Protein AF-0000000068763189 (afdb_homodimer)

pLDDT: mean 74.68, std 26.1, range [20.42, 98.31]

Structure (mmCIF, N/CA/C/O backbone):
data_AF-0000000068763189-model_v1
#
loop_
_entity.id
_entity.type
_entity.pdbx_description
1 polymer 'N-acetyltransferase domain-containing protein'
#
loop_
_atom_site.group_PDB
_atom_site.id
_atom_site.type_symbol
_atom_site.label_atom_id
_atom_site.label_alt_id
_atom_site.label_comp_id
_atom_site.label_asym_id
_atom_site.label_entity_id
_atom_site.label_seq_id
_atom_site.pdbx_PDB_ins_code
_atom_site.Cartn_x
_atom_site.Cartn_y
_atom_site.Cartn_z
_atom_site.occupancy
_atom_site.B_iso_or_equiv
_atom_site.auth_seq_id
_atom_site.auth_comp_id
_atom_site.auth_asym_id
_atom_site.auth_atom_id
_atom_site.pdbx_PDB_model_num
ATOM 1 N N . MET A 1 1 ? 9.453 24.594 16.656 1 85.31 1 MET A N 1
ATOM 2 C CA . MET A 1 1 ? 10 23.297 16.266 1 85.31 1 MET A CA 1
ATOM 3 C C . MET A 1 1 ? 8.938 22.203 16.359 1 85.31 1 MET A C 1
ATOM 5 O O . MET A 1 1 ? 8.094 22.234 17.25 1 85.31 1 MET A O 1
ATOM 9 N N . MET A 1 2 ? 8.828 21.406 15.414 1 93.5 2 MET A N 1
ATOM 10 C CA . MET A 1 2 ? 7.809 20.359 15.406 1 93.5 2 MET A CA 1
ATOM 11 C C . MET A 1 2 ? 8.367 19.047 15.961 1 93.5 2 MET A C 1
ATOM 13 O O . MET A 1 2 ? 9.484 18.656 15.625 1 93.5 2 MET A O 1
ATOM 17 N N . VAL A 1 3 ? 7.695 18.438 16.969 1 96.75 3 VAL A N 1
ATOM 18 C CA . VAL A 1 3 ? 8.023 17.109 17.453 1 96.75 3 VAL A CA 1
ATOM 19 C C . VAL A 1 3 ? 7.18 16.062 16.719 1 96.75 3 VAL A C 1
ATOM 21 O O . VAL A 1 3 ? 5.949 16.156 16.703 1 96.75 3 VAL A O 1
ATOM 24 N N . ILE A 1 4 ? 7.848 15.078 16.188 1 97.88 4 ILE A N 1
ATOM 25 C CA . ILE A 1 4 ? 7.133 14.062 15.43 1 97.88 4 ILE A CA 1
ATOM 26 C C . ILE A 1 4 ? 7.043 12.773 16.234 1 97.88 4 ILE A C 1
ATOM 28 O O . ILE A 1 4 ? 8.062 12.234 16.672 1 97.88 4 ILE A O 1
ATOM 32 N N . GLU A 1 5 ? 5.832 12.312 16.469 1 98 5 GLU A N 1
ATOM 33 C CA . GLU A 1 5 ? 5.582 11.039 17.141 1 98 5 GLU A CA 1
ATOM 34 C C . GLU A 1 5 ? 5.098 9.984 16.156 1 98 5 GLU A C 1
ATOM 36 O O . GLU A 1 5 ? 4.395 10.297 15.188 1 98 5 GLU A O 1
ATOM 41 N N . GLY A 1 6 ? 5.402 8.742 16.438 1 97.38 6 GLY A N 1
ATOM 42 C CA . GLY A 1 6 ? 5.051 7.656 15.539 1 97.38 6 GLY A CA 1
ATOM 43 C C . GLY A 1 6 ? 3.76 6.957 15.922 1 97.38 6 GLY A C 1
ATOM 44 O O . GLY A 1 6 ? 2.883 7.562 16.547 1 97.38 6 GLY A O 1
ATOM 45 N N . LYS A 1 7 ? 3.66 5.762 15.43 1 95.69 7 LYS A N 1
ATOM 46 C CA . LYS A 1 7 ? 2.443 4.969 15.578 1 95.69 7 LYS A CA 1
ATOM 47 C C . LYS A 1 7 ? 2.104 4.75 17.047 1 95.69 7 LYS A C 1
ATOM 49 O O . LYS A 1 7 ? 0.933 4.594 17.406 1 95.69 7 LYS A O 1
ATOM 54 N N . GLU A 1 8 ? 3.02 4.781 17.938 1 95.12 8 GLU A N 1
ATOM 55 C CA . GLU A 1 8 ? 2.785 4.602 19.359 1 95.12 8 GLU A CA 1
ATOM 56 C C . GLU A 1 8 ? 1.84 5.668 19.906 1 95.12 8 GLU A C 1
ATOM 58 O O . GLU A 1 8 ? 1.19 5.461 20.938 1 95.12 8 GLU A O 1
ATOM 63 N N . ALA A 1 9 ? 1.745 6.754 19.266 1 95.5 9 ALA A N 1
ATOM 64 C CA . ALA A 1 9 ? 0.919 7.867 19.734 1 95.5 9 ALA A CA 1
ATOM 65 C C . ALA A 1 9 ? -0.551 7.637 19.406 1 95.5 9 ALA A C 1
ATOM 67 O O . ALA A 1 9 ? -1.423 8.375 19.859 1 95.5 9 ALA A O 1
ATOM 68 N N . ILE A 1 10 ? -0.882 6.555 18.688 1 95.75 10 ILE A N 1
ATOM 69 C CA . ILE A 1 10 ? -2.201 6.328 18.109 1 95.75 10 ILE A CA 1
ATOM 70 C C . ILE A 1 10 ? -3.242 6.215 19.219 1 95.75 10 ILE A C 1
ATOM 72 O O . ILE A 1 10 ? -4.41 6.562 19.016 1 95.75 10 ILE A O 1
ATOM 76 N N . VAL A 1 11 ? -2.893 5.906 20.391 1 93.94 11 VAL A N 1
ATOM 77 C CA . VAL A 1 11 ? -3.82 5.676 21.5 1 93.94 11 VAL A CA 1
ATOM 78 C C . VAL A 1 11 ? -4.258 7.016 22.094 1 93.94 11 VAL A C 1
ATOM 80 O O . VAL A 1 11 ? -5.297 7.098 22.75 1 93.94 11 VAL A O 1
ATOM 83 N N . ARG A 1 12 ? -3.561 8.055 21.828 1 94.75 12 ARG A N 1
ATOM 84 C CA . ARG A 1 12 ? -3.873 9.32 22.484 1 94.75 12 ARG A CA 1
ATOM 85 C C . ARG A 1 12 ? -4.234 10.391 21.453 1 94.75 12 ARG A C 1
ATOM 87 O O . ARG A 1 12 ? -4.496 11.539 21.812 1 94.75 12 ARG A O 1
ATOM 94 N N . VAL A 1 13 ? -4.238 10.133 20.297 1 96.88 13 VAL A N 1
ATOM 95 C CA . VAL A 1 13 ? -4.469 11.086 19.219 1 96.88 13 VAL A CA 1
ATOM 96 C C . VAL A 1 13 ? -5.926 11.547 19.234 1 96.88 13 VAL A C 1
ATOM 98 O O . VAL A 1 13 ? -6.832 10.742 19.469 1 96.88 13 VAL A O 1
ATOM 101 N N . ASP A 1 14 ? -6.105 12.836 19.062 1 97.19 14 ASP A N 1
ATOM 102 C CA . ASP A 1 14 ? -7.438 13.383 18.828 1 97.19 14 ASP A CA 1
ATOM 103 C C . ASP A 1 14 ? -7.852 13.234 17.375 1 97.19 14 ASP A C 1
ATOM 105 O O . ASP A 1 14 ? -7.457 14.039 16.516 1 97.19 14 ASP A O 1
ATOM 109 N N . TRP A 1 15 ? -8.789 12.359 17.141 1 97.69 15 TRP A N 1
ATOM 110 C CA . TRP A 1 15 ? -9.117 12 15.766 1 97.69 15 TRP A CA 1
ATOM 111 C C . TRP A 1 15 ? -9.961 13.094 15.109 1 97.69 15 TRP A C 1
ATOM 113 O O . TRP A 1 15 ? -9.938 13.25 13.883 1 97.69 15 TRP A O 1
ATOM 123 N N . GLN A 1 16 ? -10.711 13.781 15.867 1 97.5 16 GLN A N 1
ATOM 124 C CA . GLN A 1 16 ? -11.422 14.93 15.297 1 97.5 16 GLN A CA 1
ATOM 125 C C . GLN A 1 16 ? -10.438 15.984 14.789 1 97.5 16 GLN A C 1
ATOM 127 O O . GLN A 1 16 ? -10.672 16.609 13.75 1 97.5 16 GLN A O 1
ATOM 132 N N . ARG A 1 17 ? -9.414 16.156 15.547 1 97.38 17 ARG A N 1
ATOM 133 C CA . ARG A 1 17 ? -8.383 17.094 15.125 1 97.38 17 ARG A CA 1
ATOM 134 C C . ARG A 1 17 ? -7.688 16.594 13.859 1 97.38 17 ARG A C 1
ATOM 136 O O . ARG A 1 17 ? -7.41 17.391 12.953 1 97.38 17 ARG A O 1
ATOM 143 N N . VAL A 1 18 ? -7.398 15.336 13.805 1 97.81 18 VAL A N 1
ATOM 144 C CA . VAL A 1 18 ? -6.793 14.75 12.617 1 97.81 18 VAL A CA 1
ATOM 145 C C . VAL A 1 18 ? -7.684 15.008 11.398 1 97.81 18 VAL A C 1
ATOM 147 O O . VAL A 1 18 ? -7.207 15.453 10.352 1 97.81 18 VAL A O 1
ATOM 150 N N . ARG A 1 19 ? -8.906 14.773 11.586 1 97 19 ARG A N 1
ATOM 151 C CA . ARG A 1 19 ? -9.875 14.992 10.508 1 97 19 ARG A CA 1
ATOM 152 C C . ARG A 1 19 ? -9.844 16.438 10.039 1 97 19 ARG A C 1
ATOM 154 O O . ARG A 1 19 ? -9.852 16.703 8.836 1 97 19 ARG A O 1
ATOM 161 N N . THR A 1 20 ? -9.836 17.312 10.922 1 96.25 20 THR A N 1
ATOM 162 C CA . THR A 1 20 ? -9.828 18.75 10.617 1 96.25 20 THR A CA 1
ATOM 163 C C . THR A 1 20 ? -8.57 19.125 9.852 1 96.25 20 THR A C 1
ATOM 165 O O . THR A 1 20 ? -8.633 19.875 8.867 1 96.25 20 THR A O 1
ATOM 168 N N . ILE A 1 21 ? -7.453 18.641 10.281 1 95.81 21 ILE A N 1
ATOM 169 C CA . ILE A 1 21 ? -6.184 18.938 9.633 1 95.81 21 ILE A CA 1
ATOM 170 C C . ILE A 1 21 ? -6.223 18.469 8.18 1 95.81 21 ILE A C 1
ATOM 172 O O . ILE A 1 21 ? -5.844 19.203 7.27 1 95.81 21 ILE A O 1
ATOM 176 N N . ILE A 1 22 ? -6.688 17.25 7.984 1 92.5 22 ILE A N 1
ATOM 177 C CA . ILE A 1 22 ? -6.738 16.641 6.66 1 92.5 22 ILE A CA 1
ATOM 178 C C . ILE A 1 22 ? -7.688 17.438 5.766 1 92.5 22 ILE A C 1
ATOM 180 O O . ILE A 1 22 ? -7.355 17.75 4.625 1 92.5 22 ILE A O 1
ATOM 184 N N . ALA A 1 23 ? -8.766 17.812 6.309 1 90.5 23 ALA A N 1
ATOM 185 C CA . ALA A 1 23 ? -9.742 18.594 5.555 1 90.5 23 ALA A CA 1
ATOM 186 C C . ALA A 1 23 ? -9.188 19.969 5.199 1 90.5 23 ALA A C 1
ATOM 188 O O . ALA A 1 23 ? -9.297 20.406 4.055 1 90.5 23 ALA A O 1
ATOM 189 N N . GLU A 1 24 ? -8.602 20.594 6.109 1 90.81 24 GLU A N 1
ATOM 190 C CA . GLU A 1 24 ? -8.078 21.938 5.91 1 90.81 24 GLU A CA 1
ATOM 191 C C . GLU A 1 24 ? -6.91 21.938 4.922 1 90.81 24 GLU A C 1
ATOM 193 O O . GLU A 1 24 ? -6.672 22.922 4.23 1 90.81 24 GLU A O 1
ATOM 198 N N . ALA A 1 25 ? -6.203 20.844 4.902 1 86 25 ALA A N 1
ATOM 199 C CA . ALA A 1 25 ? -5.055 20.734 4.004 1 86 25 ALA A CA 1
ATOM 200 C C . ALA A 1 25 ? -5.504 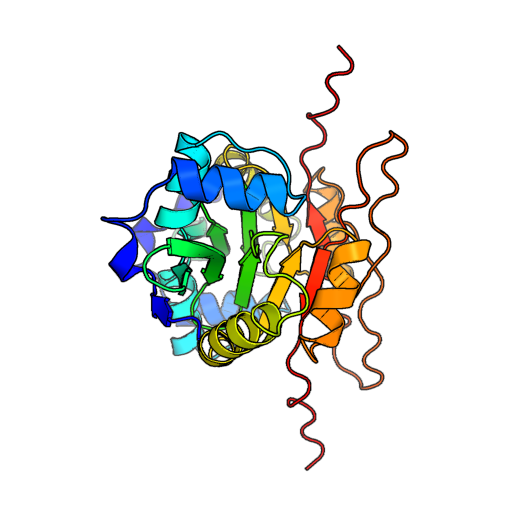20.531 2.561 1 86 25 ALA A C 1
ATOM 202 O O . ALA A 1 25 ? -4.68 20.531 1.642 1 86 25 ALA A O 1
ATOM 203 N N . GLY A 1 26 ? -6.758 20.297 2.338 1 80.69 26 GLY A N 1
ATOM 204 C CA . GLY A 1 26 ? -7.293 20.219 0.988 1 80.69 26 GLY A CA 1
ATOM 205 C C . GLY A 1 26 ? -7.551 18.797 0.538 1 80.69 26 GLY A C 1
ATOM 206 O O . GLY A 1 26 ? -7.852 18.547 -0.632 1 80.69 26 GLY A O 1
ATOM 207 N N . LEU A 1 27 ? -7.387 17.875 1.456 1 80.19 27 LEU A N 1
ATOM 208 C CA . LEU A 1 27 ? -7.719 16.484 1.142 1 80.19 27 LEU A CA 1
ATOM 209 C C . LEU A 1 27 ? -9.211 16.219 1.335 1 80.19 27 LEU A C 1
ATOM 211 O O . LEU A 1 27 ? -9.914 17.031 1.94 1 80.19 27 LEU A O 1
ATOM 215 N N . ASN A 1 28 ? -9.625 15.164 0.772 1 76.31 28 ASN A N 1
ATOM 216 C CA . ASN A 1 28 ? -11.047 14.852 0.858 1 76.31 28 ASN A CA 1
ATOM 217 C C . ASN A 1 28 ? -11.492 14.672 2.307 1 76.31 28 ASN A C 1
ATOM 219 O O . ASN A 1 28 ? -10.734 14.188 3.143 1 76.31 28 ASN A O 1
ATOM 223 N N . GLU A 1 29 ? -12.68 15.172 2.459 1 81.94 29 GLU A N 1
ATOM 224 C CA . GLU A 1 29 ? -13.258 14.93 3.775 1 81.94 29 GLU A CA 1
ATOM 225 C C . GLU A 1 29 ? -13.461 13.438 4.027 1 81.94 29 GLU A C 1
ATOM 227 O O . GLU A 1 29 ? -13.867 12.703 3.125 1 81.94 29 GLU A O 1
ATOM 232 N N . ARG A 1 30 ? -13.242 13.062 5.254 1 86.31 30 ARG A N 1
ATOM 233 C CA . ARG A 1 30 ? -13.336 11.664 5.648 1 86.31 30 ARG A CA 1
ATOM 234 C C . ARG A 1 30 ? -14.156 11.508 6.922 1 86.31 30 ARG A C 1
ATOM 236 O O . ARG A 1 30 ? -14.172 12.398 7.773 1 86.31 30 ARG A O 1
ATOM 243 N N . ASP A 1 31 ? -14.852 10.406 6.992 1 93.56 31 ASP A N 1
ATOM 244 C CA . ASP A 1 31 ? -15.469 10.008 8.258 1 93.56 31 ASP A CA 1
ATOM 245 C C . ASP A 1 31 ? -14.406 9.711 9.312 1 93.56 31 ASP A C 1
ATOM 247 O O . ASP A 1 31 ? -13.438 9 9.039 1 93.56 31 ASP A O 1
ATOM 251 N N . VAL A 1 32 ? -14.672 10.219 10.477 1 96.44 32 VAL A N 1
ATOM 252 C CA . VAL A 1 32 ? -13.641 10.164 11.508 1 96.44 32 VAL A CA 1
ATOM 253 C C . VAL A 1 32 ? -13.375 8.711 11.898 1 96.44 32 VAL A C 1
ATOM 255 O O . VAL A 1 32 ? -12.234 8.336 12.188 1 96.44 32 VAL A O 1
ATOM 258 N N . GLN A 1 33 ? -14.398 7.863 11.93 1 96.19 33 GLN A N 1
ATOM 259 C CA . GLN A 1 33 ? -14.203 6.461 12.281 1 96.19 33 GLN A CA 1
ATOM 260 C C . GLN A 1 33 ? -13.383 5.734 11.227 1 96.19 33 GLN A C 1
ATOM 262 O O . GLN A 1 33 ? -12.492 4.945 11.555 1 96.19 33 GLN A O 1
ATOM 267 N N . GLN A 1 34 ? -13.672 6.027 10.039 1 95.31 34 GLN A N 1
ATOM 268 C CA . GLN A 1 34 ? -12.914 5.441 8.938 1 95.31 34 GLN A CA 1
ATOM 269 C C . GLN A 1 34 ? -11.469 5.941 8.938 1 95.31 34 GLN A C 1
ATOM 271 O O . GLN A 1 34 ? -10.547 5.18 8.656 1 95.31 34 GLN A O 1
ATOM 276 N N . LEU A 1 35 ? -11.398 7.172 9.219 1 96.06 35 LEU A N 1
ATOM 277 C CA . LEU A 1 35 ? -10.07 7.77 9.281 1 96.06 35 LEU A CA 1
ATOM 278 C C . LEU A 1 35 ? -9.219 7.109 10.359 1 96.06 35 LEU A C 1
ATOM 280 O O . LEU A 1 35 ? -8.07 6.734 10.117 1 96.06 35 LEU A O 1
ATOM 284 N N . GLU A 1 36 ? -9.781 6.984 11.516 1 97.38 36 GLU A N 1
ATOM 285 C CA . GLU A 1 36 ? -9.094 6.301 12.609 1 97.38 36 GLU A CA 1
ATOM 286 C C . GLU A 1 36 ? -8.719 4.875 12.211 1 97.38 36 GLU A C 1
ATOM 288 O O . GLU A 1 36 ? -7.59 4.434 12.461 1 97.38 36 GLU A O 1
ATOM 293 N N . GLN A 1 37 ? -9.602 4.176 11.625 1 96.62 37 GLN A N 1
ATOM 294 C CA . GLN A 1 37 ? -9.344 2.807 11.188 1 96.62 37 GLN A CA 1
ATOM 295 C C . GLN A 1 37 ? -8.18 2.758 10.203 1 96.62 37 GLN A C 1
ATOM 297 O O . GLN A 1 37 ? -7.305 1.892 10.305 1 96.62 37 GLN A O 1
ATOM 302 N N . ALA A 1 38 ? -8.188 3.674 9.289 1 95.88 38 ALA A N 1
ATOM 303 C CA . ALA A 1 38 ? -7.133 3.711 8.289 1 95.88 38 ALA A CA 1
ATOM 304 C C . ALA A 1 38 ? -5.766 3.916 8.93 1 95.88 38 ALA A C 1
ATOM 306 O O . ALA A 1 38 ? -4.793 3.248 8.57 1 95.88 38 ALA A O 1
ATOM 307 N N . PHE A 1 39 ? -5.715 4.844 9.844 1 97.56 39 PHE A N 1
ATOM 308 C CA . PHE A 1 39 ? -4.453 5.086 10.539 1 97.56 39 PHE A CA 1
ATOM 309 C C . PHE A 1 39 ? -4.051 3.873 11.367 1 97.56 39 PHE A C 1
ATOM 311 O O . PHE A 1 39 ? -2.883 3.473 11.359 1 97.56 39 PHE A O 1
ATOM 318 N N . ARG A 1 40 ? -4.969 3.246 12.047 1 97.25 40 ARG A N 1
ATOM 319 C CA . ARG A 1 40 ? -4.68 2.094 12.891 1 97.25 40 ARG A CA 1
ATOM 320 C C . ARG A 1 40 ? -4.199 0.909 12.062 1 97.25 40 ARG A C 1
ATOM 322 O O . ARG A 1 40 ? -3.346 0.14 12.5 1 97.25 40 ARG A O 1
ATOM 329 N N . GLN A 1 41 ? -4.688 0.822 10.945 1 96.31 41 GLN A N 1
ATOM 330 C CA . GLN A 1 41 ? -4.344 -0.314 10.094 1 96.31 41 GLN A CA 1
ATOM 331 C C . GLN A 1 41 ? -3.119 -0.008 9.234 1 96.31 41 GLN A C 1
ATOM 333 O O . GLN A 1 41 ? -2.631 -0.876 8.508 1 96.31 41 GLN A O 1
ATOM 338 N N . SER A 1 42 ? -2.66 1.211 9.32 1 96.75 42 SER A N 1
ATOM 339 C CA . SER A 1 42 ? -1.432 1.568 8.617 1 96.75 42 SER A CA 1
ATOM 340 C C . SER A 1 42 ? -0.202 1.045 9.352 1 96.75 42 SER A C 1
ATOM 342 O O . SER A 1 42 ? -0.229 0.869 10.57 1 96.75 42 SER A O 1
ATOM 344 N N . THR A 1 43 ? 0.834 0.76 8.578 1 97 43 THR A N 1
ATOM 345 C CA . THR A 1 43 ? 2.078 0.25 9.141 1 97 43 THR A CA 1
ATOM 346 C C . THR A 1 43 ? 2.811 1.347 9.906 1 97 43 THR A C 1
ATOM 348 O O . THR A 1 43 ? 3.367 1.097 10.984 1 97 43 THR A O 1
ATOM 351 N N . PHE A 1 44 ? 2.801 2.486 9.359 1 97.25 44 PHE A N 1
ATOM 352 C CA . PHE A 1 44 ? 3.461 3.639 9.961 1 97.25 44 PHE A CA 1
ATOM 353 C C . PHE A 1 44 ? 2.508 4.824 10.055 1 97.25 44 PHE A C 1
ATOM 355 O O . PHE A 1 44 ? 1.621 4.98 9.211 1 97.25 44 PHE A O 1
ATOM 362 N N . CYS A 1 45 ? 2.74 5.625 11.078 1 98.12 45 CYS A N 1
ATOM 363 C CA . CYS A 1 45 ? 2.051 6.895 11.266 1 98.12 45 CYS A CA 1
ATOM 364 C C . CYS A 1 45 ? 3.012 7.965 11.773 1 98.12 45 CYS A C 1
ATOM 366 O O . CYS A 1 45 ? 3.977 7.66 12.469 1 98.12 45 CYS A O 1
ATOM 368 N N . TRP A 1 46 ? 2.705 9.164 11.414 1 97.75 46 TRP A N 1
ATOM 369 C CA . TRP A 1 46 ? 3.451 10.32 11.898 1 97.75 46 TRP A CA 1
ATOM 370 C C . TRP A 1 46 ? 2.504 11.422 12.352 1 97.75 46 TRP A C 1
ATOM 372 O O . TRP A 1 46 ? 1.624 11.844 11.594 1 97.75 46 TRP A O 1
ATOM 382 N N . PHE A 1 47 ? 2.699 11.82 13.555 1 98.31 47 PHE A N 1
ATOM 383 C CA . PHE A 1 47 ? 1.955 12.922 14.148 1 98.31 47 PHE A CA 1
ATOM 384 C C . PHE A 1 47 ? 2.895 14.055 14.562 1 98.31 47 PHE A C 1
ATOM 386 O O . PHE A 1 47 ? 3.744 13.867 15.438 1 98.31 47 PHE A O 1
ATOM 393 N N . GLY A 1 48 ? 2.732 15.188 13.938 1 97.94 48 GLY A N 1
ATOM 394 C CA . GLY A 1 48 ? 3.568 16.344 14.25 1 97.94 48 GLY A CA 1
ATOM 395 C C . GLY A 1 48 ? 2.92 17.312 15.219 1 97.94 48 GLY A C 1
ATOM 396 O O . GLY A 1 48 ? 1.831 17.812 14.953 1 97.94 48 GLY A O 1
ATOM 397 N N . TYR A 1 49 ? 3.648 17.562 16.328 1 97.75 49 TYR A N 1
ATOM 398 C CA . TYR A 1 49 ? 3.143 18.469 17.359 1 97.75 49 TYR A CA 1
ATOM 399 C C . TYR A 1 49 ? 4.016 19.719 17.469 1 97.75 49 TYR A C 1
ATOM 401 O O . TYR A 1 49 ? 5.246 19.625 17.438 1 97.75 49 TYR A O 1
ATOM 409 N N . GLU A 1 50 ? 3.355 20.828 17.484 1 96.94 50 GLU A N 1
ATOM 410 C CA . GLU A 1 50 ? 3.986 22.094 17.844 1 96.94 50 GLU A CA 1
ATOM 411 C C . GLU A 1 50 ? 3.375 22.672 19.109 1 96.94 50 GLU A C 1
ATOM 413 O O . GLU A 1 50 ? 2.184 23 19.141 1 96.94 50 GLU A O 1
ATOM 418 N N . ASN A 1 51 ? 4.172 22.828 20.156 1 95.06 51 ASN A N 1
ATOM 419 C CA . ASN A 1 51 ? 3.686 23.328 21.438 1 95.06 51 ASN A CA 1
ATOM 420 C C . ASN A 1 51 ? 2.477 22.531 21.938 1 95.06 51 ASN A C 1
ATOM 422 O O . ASN A 1 51 ? 1.473 23.125 22.344 1 95.06 51 ASN A O 1
ATOM 426 N N . GLY A 1 52 ? 2.504 21.203 21.719 1 94.75 52 GLY A N 1
ATOM 427 C CA . GLY A 1 52 ? 1.475 20.297 22.203 1 94.75 52 GLY A CA 1
ATOM 428 C C . GLY A 1 52 ? 0.268 20.219 21.297 1 94.75 52 GLY A C 1
ATOM 429 O O . GLY A 1 52 ? -0.652 19.438 21.547 1 94.75 52 GLY A O 1
ATOM 430 N N . GLN A 1 53 ? 0.3 20.984 20.297 1 96.06 53 GLN A N 1
ATOM 431 C CA . GLN A 1 53 ? -0.821 20.969 19.359 1 96.06 53 GLN A CA 1
ATOM 432 C C . GLN A 1 53 ? -0.493 20.156 18.109 1 96.06 53 GLN A C 1
ATOM 434 O O . GLN A 1 53 ? 0.57 20.344 17.516 1 96.06 53 GLN A O 1
ATOM 439 N N . LEU A 1 54 ? -1.428 19.344 17.766 1 97.94 54 LEU A N 1
ATOM 440 C CA . LEU A 1 54 ? -1.256 18.547 16.562 1 97.94 54 LEU A CA 1
ATOM 441 C C . LEU A 1 54 ? -1.404 19.422 15.312 1 97.94 54 LEU A C 1
ATOM 443 O O . LEU A 1 54 ? -2.443 20.047 15.117 1 97.94 54 LEU A O 1
ATOM 447 N N . ILE A 1 55 ? -0.359 19.438 14.453 1 97.31 55 ILE A N 1
ATOM 448 C CA . ILE A 1 55 ? -0.426 20.359 13.32 1 97.31 55 ILE A CA 1
ATOM 449 C C . ILE A 1 55 ? -0.131 19.594 12.031 1 97.31 55 ILE A C 1
ATOM 451 O O . ILE A 1 55 ? -0.288 20.141 10.93 1 97.31 55 ILE A O 1
ATOM 455 N N . ALA A 1 56 ? 0.326 18.359 12.125 1 96.81 56 ALA A N 1
ATOM 456 C CA . ALA A 1 56 ? 0.695 17.578 10.945 1 96.81 56 ALA A CA 1
ATOM 457 C C . ALA A 1 56 ? 0.395 16.094 11.148 1 96.81 56 ALA A C 1
ATOM 459 O O . ALA A 1 56 ? 0.524 15.586 12.258 1 96.81 56 ALA A O 1
ATOM 460 N N . VAL A 1 57 ? 0.046 15.469 10.047 1 96.75 57 VAL A N 1
ATOM 461 C CA . VAL A 1 57 ? -0.194 14.031 10.102 1 96.75 57 VAL A CA 1
ATOM 462 C C . VAL A 1 57 ? 0.266 13.375 8.805 1 96.75 57 VAL A C 1
ATOM 464 O O . VAL A 1 57 ? 0.355 14.039 7.766 1 96.75 57 VAL A O 1
ATOM 467 N N . ALA A 1 58 ? 0.569 12.086 8.906 1 94.44 58 ALA A N 1
ATOM 468 C CA . ALA A 1 58 ? 0.839 11.227 7.754 1 94.44 58 ALA A CA 1
ATOM 469 C C . ALA A 1 58 ? 0.719 9.75 8.133 1 94.44 58 ALA A C 1
ATOM 471 O O . ALA A 1 58 ? 0.81 9.398 9.312 1 94.44 58 ALA A O 1
ATOM 472 N N . ARG A 1 59 ? 0.525 8.969 7.191 1 95.81 59 ARG A N 1
ATOM 473 C CA . ARG A 1 59 ? 0.478 7.527 7.414 1 95.81 59 ARG A CA 1
ATOM 474 C C . ARG A 1 59 ? 0.984 6.766 6.195 1 95.81 59 ARG A C 1
ATOM 476 O O . ARG A 1 59 ? 1.008 7.305 5.086 1 95.81 59 ARG A O 1
ATOM 483 N N . ALA A 1 60 ? 1.362 5.453 6.418 1 93.94 60 ALA A N 1
ATOM 484 C CA . ALA A 1 60 ? 1.815 4.617 5.309 1 93.94 60 ALA A CA 1
ATOM 485 C C . ALA A 1 60 ? 1.501 3.146 5.566 1 93.94 60 ALA A C 1
ATOM 487 O O . ALA A 1 60 ? 1.647 2.662 6.688 1 93.94 60 ALA A O 1
ATOM 488 N N . ILE A 1 61 ? 1.036 2.516 4.559 1 94.44 61 ILE A N 1
ATOM 489 C CA . ILE A 1 61 ? 1.013 1.056 4.559 1 94.44 61 ILE A CA 1
ATOM 490 C C . ILE A 1 61 ? 2.27 0.52 3.877 1 94.44 61 ILE A C 1
ATOM 492 O O . ILE A 1 61 ? 2.742 1.095 2.895 1 94.44 61 ILE A O 1
ATOM 496 N N . SER A 1 62 ? 2.826 -0.562 4.457 1 94.5 62 SER A N 1
ATOM 497 C CA . SER A 1 62 ? 4.117 -1.06 3.994 1 94.5 62 SER A CA 1
ATOM 498 C C . SER A 1 62 ? 4.23 -2.566 4.195 1 94.5 62 SER A C 1
ATOM 500 O O . SER A 1 62 ? 3.684 -3.115 5.152 1 94.5 62 SER A O 1
ATOM 502 N N . ASP A 1 63 ? 4.906 -3.195 3.242 1 94.12 63 ASP A N 1
ATOM 503 C CA . ASP A 1 63 ? 5.27 -4.594 3.449 1 94.12 63 ASP A CA 1
ATOM 504 C C . ASP A 1 63 ? 6.59 -4.715 4.207 1 94.12 63 ASP A C 1
ATOM 506 O O . ASP A 1 63 ? 7.102 -5.82 4.402 1 94.12 63 ASP A O 1
ATOM 510 N N . CYS A 1 64 ? 7.168 -3.602 4.551 1 95.81 64 CYS A N 1
ATOM 511 C CA . CYS A 1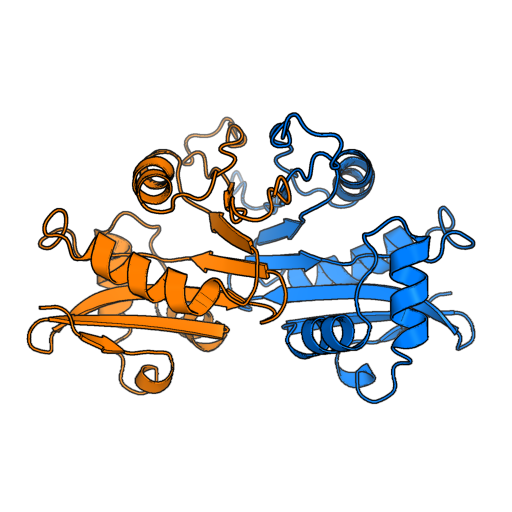 64 ? 8.414 -3.51 5.297 1 95.81 64 CYS A CA 1
ATOM 512 C C . CYS A 1 64 ? 9.531 -4.273 4.598 1 95.81 64 CYS A C 1
ATOM 514 O O . CYS A 1 64 ? 10.367 -4.898 5.25 1 95.81 64 CYS A O 1
ATOM 516 N N . THR A 1 65 ? 9.492 -4.332 3.32 1 93.56 65 THR A N 1
ATOM 517 C CA . THR A 1 65 ? 10.5 -5.051 2.549 1 93.56 65 THR A CA 1
ATOM 518 C C . THR A 1 65 ? 10.859 -4.285 1.279 1 93.56 65 THR A C 1
ATOM 520 O O . THR A 1 65 ? 12.008 -3.891 1.092 1 93.56 65 THR A O 1
ATOM 523 N N . TRP A 1 66 ? 9.805 -4.031 0.436 1 84.75 66 TRP A N 1
ATOM 524 C CA . TRP A 1 66 ? 10.156 -3.465 -0.861 1 84.75 66 TRP A CA 1
ATOM 525 C C . TRP A 1 66 ? 9.289 -2.246 -1.173 1 84.75 66 TRP A C 1
ATOM 527 O O . TRP A 1 66 ? 9.688 -1.388 -1.967 1 84.75 66 TRP A O 1
ATOM 537 N N . SER A 1 67 ? 8.078 -2.227 -0.534 1 83.38 67 SER A N 1
ATOM 538 C CA . SER A 1 67 ? 7.133 -1.219 -1.003 1 83.38 67 SER A CA 1
ATOM 539 C C . SER A 1 67 ? 6.387 -0.579 0.161 1 83.38 67 SER A C 1
ATOM 541 O O . SER A 1 67 ? 5.965 -1.271 1.091 1 83.38 67 SER A O 1
ATOM 543 N N . SER A 1 68 ? 6.262 0.726 0.028 1 88 68 SER A N 1
ATOM 544 C CA . SER A 1 68 ? 5.445 1.51 0.949 1 88 68 SER A CA 1
ATOM 545 C C . SER A 1 68 ? 4.539 2.479 0.197 1 88 68 SER A C 1
ATOM 547 O O . SER A 1 68 ? 4.934 3.037 -0.828 1 88 68 SER A O 1
ATOM 549 N N . TYR A 1 69 ? 3.357 2.588 0.73 1 85.06 69 TYR A N 1
ATOM 550 C CA . TYR A 1 69 ? 2.402 3.562 0.216 1 85.06 69 TYR A CA 1
ATOM 551 C C . TYR A 1 69 ? 2.113 4.641 1.254 1 85.06 69 TYR A C 1
ATOM 553 O O . TYR A 1 69 ? 1.588 4.352 2.33 1 85.06 69 TYR A O 1
ATOM 561 N N . LEU A 1 70 ? 2.486 5.844 0.867 1 87.44 70 LEU A N 1
ATOM 562 C CA . LEU A 1 70 ? 2.311 6.996 1.743 1 87.44 70 LEU A CA 1
ATOM 563 C C . LEU A 1 70 ? 1.027 7.746 1.406 1 87.44 70 LEU A C 1
ATOM 565 O O . LEU A 1 70 ? 0.758 8.031 0.237 1 87.44 70 LEU A O 1
ATOM 569 N N . ALA A 1 71 ? 0.247 8.078 2.496 1 86.56 71 ALA A N 1
ATOM 570 C CA . ALA A 1 71 ? -1.043 8.727 2.289 1 86.56 71 ALA A CA 1
ATOM 571 C C . ALA A 1 71 ? -1.333 9.734 3.398 1 86.56 71 ALA A C 1
ATOM 573 O O . ALA A 1 71 ? -0.705 9.695 4.461 1 86.56 71 ALA A O 1
ATOM 574 N N . ASP A 1 72 ? -2.232 10.648 3.109 1 89.94 72 ASP A N 1
ATOM 575 C CA . ASP A 1 72 ? -2.82 11.57 4.082 1 89.94 72 ASP A CA 1
ATOM 576 C C . ASP A 1 72 ? -1.75 12.445 4.727 1 89.94 72 ASP A C 1
ATOM 578 O O . ASP A 1 72 ? -1.735 12.617 5.945 1 89.94 72 ASP A O 1
ATOM 582 N N . VAL A 1 73 ? -0.869 12.828 3.881 1 89.69 73 VAL A N 1
ATOM 583 C CA . VAL A 1 73 ? 0.134 13.781 4.344 1 89.69 73 VAL A CA 1
ATOM 584 C C . VAL A 1 73 ? -0.473 15.18 4.402 1 89.69 73 VAL A C 1
ATOM 586 O O . VAL A 1 73 ? -0.885 15.727 3.381 1 89.69 73 VAL A O 1
ATOM 589 N N . ALA A 1 74 ? -0.491 15.734 5.641 1 91.12 74 ALA A N 1
ATOM 590 C CA . ALA A 1 74 ? -1.17 17.016 5.793 1 91.12 74 ALA A CA 1
ATOM 591 C C . ALA A 1 74 ? -0.536 17.844 6.906 1 91.12 74 ALA A C 1
ATOM 593 O O . ALA A 1 74 ? -0.145 17.297 7.945 1 91.12 74 ALA A O 1
ATOM 594 N N . ILE A 1 75 ? -0.425 19.062 6.602 1 93.62 75 ILE A N 1
ATOM 595 C CA . ILE A 1 75 ? -0.023 20.094 7.559 1 93.62 75 ILE A CA 1
ATOM 596 C C . ILE A 1 75 ? -1.086 21.188 7.617 1 93.62 75 ILE A C 1
ATOM 598 O O . ILE A 1 75 ? -1.618 21.609 6.586 1 93.62 75 ILE A O 1
ATOM 602 N N . VAL A 1 76 ? -1.368 21.656 8.805 1 94.25 76 VAL A N 1
ATOM 603 C CA . VAL A 1 76 ? -2.342 22.734 8.906 1 94.25 76 VAL A CA 1
ATOM 604 C C . VAL A 1 76 ? -1.908 23.906 8.031 1 94.25 76 VAL A C 1
ATOM 606 O O . VAL A 1 76 ? -0.726 24.25 7.984 1 94.25 76 VAL A O 1
ATOM 609 N N . PRO A 1 77 ? -2.789 24.5 7.344 1 91.81 77 PRO A N 1
ATOM 610 C CA . PRO A 1 77 ? -2.445 25.562 6.406 1 91.81 77 PRO A CA 1
ATOM 611 C C . PRO A 1 77 ? -1.695 26.719 7.074 1 91.81 77 PRO A C 1
ATOM 613 O O . PRO A 1 77 ? -0.754 27.266 6.492 1 91.81 77 PRO A O 1
ATOM 616 N N . ALA A 1 78 ? -2.045 27.078 8.266 1 93.44 78 ALA A N 1
ATOM 617 C CA . ALA A 1 78 ? -1.436 28.188 8.992 1 93.44 78 ALA A CA 1
ATOM 618 C C . ALA A 1 78 ? 0.053 27.953 9.219 1 93.44 78 ALA A C 1
ATOM 620 O O . ALA A 1 78 ? 0.802 28.875 9.523 1 93.44 78 ALA A O 1
ATOM 621 N N . ARG A 1 79 ? 0.466 26.734 9.031 1 92.06 79 ARG A N 1
ATOM 622 C CA . ARG A 1 79 ? 1.857 26.391 9.305 1 92.06 79 ARG A CA 1
ATOM 623 C C . ARG A 1 79 ? 2.57 25.922 8.039 1 92.06 79 ARG A C 1
ATOM 625 O O . ARG A 1 79 ? 3.693 25.422 8.102 1 92.06 79 ARG A O 1
ATOM 632 N N . GLN A 1 80 ? 1.893 26.078 6.961 1 86.69 80 GLN A N 1
ATOM 633 C CA . GLN A 1 80 ? 2.514 25.719 5.691 1 86.69 80 GLN A CA 1
ATOM 634 C C . GLN A 1 80 ? 3.504 26.781 5.242 1 86.69 80 GLN A C 1
ATOM 636 O O . GLN A 1 80 ? 3.373 27.953 5.617 1 86.69 80 GLN A O 1
ATOM 641 N N . GLY A 1 81 ? 4.551 26.328 4.52 1 83.81 81 GLY A N 1
ATOM 642 C CA . GLY A 1 81 ? 5.555 27.25 4.027 1 83.81 81 GLY A CA 1
ATOM 643 C C . GLY A 1 81 ? 6.566 27.656 5.09 1 83.81 81 GLY A C 1
ATOM 644 O O . GLY A 1 81 ? 7.328 28.609 4.898 1 83.81 81 GLY A O 1
ATOM 645 N N . GLN A 1 82 ? 6.5 27 6.172 1 89.94 82 GLN A N 1
ATOM 646 C CA . GLN A 1 82 ? 7.375 27.328 7.289 1 89.94 82 GLN A CA 1
ATOM 647 C C . GLN A 1 82 ? 8.406 26.234 7.531 1 89.94 82 GLN A C 1
ATOM 649 O O . GLN A 1 82 ? 9.062 26.203 8.578 1 89.94 82 GLN A O 1
ATOM 654 N N . GLY A 1 83 ? 8.438 25.297 6.621 1 87.25 83 GLY A N 1
ATOM 655 C CA . GLY A 1 83 ? 9.445 24.266 6.719 1 87.25 83 GLY A CA 1
ATOM 656 C C . GLY A 1 83 ? 8.938 23 7.383 1 87.25 83 GLY A C 1
ATOM 657 O O . GLY A 1 83 ? 9.648 21.984 7.43 1 87.25 83 GLY A O 1
ATOM 658 N N . TYR A 1 84 ? 7.785 23.031 7.895 1 89.75 84 TYR A N 1
ATOM 659 C CA . TYR A 1 84 ? 7.242 21.875 8.602 1 89.75 84 TYR A CA 1
ATOM 660 C C . TYR A 1 84 ? 7.008 20.703 7.645 1 89.75 84 TYR A C 1
ATOM 662 O O . TYR A 1 84 ? 7.207 19.547 8.008 1 89.75 84 TYR A O 1
ATOM 670 N N . GLY A 1 85 ? 6.578 21.016 6.48 1 85.19 85 GLY A N 1
ATOM 671 C CA . GLY A 1 85 ? 6.414 19.984 5.477 1 85.19 85 GLY A CA 1
ATOM 672 C C . GLY A 1 85 ? 7.703 19.234 5.168 1 85.19 85 GLY A C 1
ATOM 673 O O . GLY A 1 85 ? 7.715 18.016 5.082 1 85.19 85 GLY A O 1
ATOM 674 N N . GLN A 1 86 ? 8.672 19.984 5.02 1 83.5 86 GLN A N 1
ATOM 675 C CA . GLN A 1 86 ? 9.984 19.406 4.762 1 83.5 86 GLN A CA 1
ATOM 676 C C . GLN A 1 86 ? 10.445 18.531 5.934 1 83.5 86 GLN A C 1
ATOM 678 O O . GLN A 1 86 ? 10.969 17.438 5.734 1 83.5 86 GLN A O 1
ATOM 683 N N . GLN A 1 87 ? 10.344 19.031 7.055 1 89 87 GLN A N 1
ATOM 684 C CA . GLN A 1 87 ? 10.703 18.297 8.25 1 89 87 GLN A CA 1
ATOM 685 C C . GLN A 1 87 ? 9.945 16.969 8.328 1 89 87 GLN A C 1
ATOM 687 O O . GLN A 1 87 ? 10.539 15.922 8.617 1 89 87 GLN A O 1
ATOM 692 N N . LEU A 1 88 ? 8.68 17.016 8.141 1 90.81 88 LEU A N 1
ATOM 693 C CA . LEU A 1 88 ? 7.84 15.828 8.156 1 90.81 88 LEU A CA 1
ATOM 694 C C . LEU A 1 88 ? 8.289 14.828 7.094 1 90.81 88 LEU A C 1
ATOM 696 O O . LEU A 1 88 ? 8.469 13.648 7.383 1 90.81 88 LEU A O 1
ATOM 700 N N . MET A 1 89 ? 8.555 15.297 5.945 1 86.56 89 MET A N 1
ATOM 701 C CA . MET A 1 89 ? 8.93 14.438 4.824 1 86.56 89 MET A CA 1
ATOM 702 C C . MET A 1 89 ? 10.289 13.789 5.062 1 86.56 89 MET A C 1
ATOM 704 O O . MET A 1 89 ? 10.508 12.633 4.691 1 86.56 89 MET A O 1
ATOM 708 N N . LEU A 1 90 ? 11.148 14.523 5.586 1 85.56 90 LEU A N 1
ATOM 709 C CA . LEU A 1 90 ? 12.461 13.977 5.91 1 85.56 90 LEU A CA 1
ATOM 710 C C . LEU A 1 90 ? 12.336 12.828 6.902 1 85.56 90 LEU A C 1
ATOM 712 O O . LEU A 1 90 ? 12.984 11.789 6.75 1 85.56 90 LEU A O 1
ATOM 716 N N . ALA A 1 91 ? 11.547 13.008 7.902 1 91.19 91 ALA A N 1
ATOM 717 C CA . ALA A 1 91 ? 11.32 11.945 8.883 1 91.19 91 ALA A CA 1
ATOM 718 C C . ALA A 1 91 ? 10.711 10.719 8.219 1 91.19 91 ALA A C 1
ATOM 720 O O . ALA A 1 91 ? 11.117 9.586 8.508 1 91.19 91 ALA A O 1
ATOM 721 N N . ILE A 1 92 ? 9.719 10.953 7.387 1 90.06 92 ILE A N 1
ATOM 722 C CA . ILE A 1 92 ? 9.039 9.883 6.668 1 90.06 92 ILE A CA 1
ATOM 723 C C . ILE A 1 92 ? 10.039 9.141 5.781 1 90.06 92 ILE A C 1
ATOM 725 O O . ILE A 1 92 ? 10.109 7.906 5.812 1 90.06 92 ILE A O 1
ATOM 729 N N . ARG A 1 93 ? 10.773 9.828 5.055 1 83.62 93 ARG A N 1
ATOM 730 C CA . ARG A 1 93 ? 11.75 9.25 4.145 1 83.62 93 ARG A CA 1
ATOM 731 C C . ARG A 1 93 ? 12.773 8.398 4.898 1 83.62 93 ARG A C 1
ATOM 733 O O . ARG A 1 93 ? 13.086 7.281 4.48 1 83.62 93 ARG A O 1
ATOM 740 N N . GLU A 1 94 ? 13.305 8.906 5.891 1 88.38 94 GLU A N 1
ATOM 741 C CA . GLU A 1 94 ? 14.297 8.188 6.688 1 88.38 94 GLU A CA 1
ATOM 742 C C . GLU A 1 94 ? 13.75 6.852 7.172 1 88.38 94 GLU A C 1
ATOM 744 O O . GLU A 1 94 ? 14.484 5.859 7.227 1 88.38 94 GLU A O 1
ATOM 749 N N . GLN A 1 95 ? 12.555 6.828 7.508 1 93.12 95 GLN A N 1
ATOM 750 C CA . GLN A 1 95 ? 11.961 5.613 8.055 1 93.12 95 GLN A CA 1
ATOM 751 C C . GLN A 1 95 ? 11.578 4.641 6.941 1 93.12 95 GLN A C 1
ATOM 753 O O . GLN A 1 95 ? 11.656 3.424 7.121 1 93.12 95 GLN A O 1
ATOM 758 N N . LEU A 1 96 ? 11.164 5.184 5.785 1 89.69 96 LEU A N 1
ATOM 759 C CA . LEU A 1 96 ? 10.602 4.32 4.75 1 89.69 96 LEU A CA 1
ATOM 760 C C . LEU A 1 96 ? 11.68 3.887 3.762 1 89.69 96 LEU A C 1
ATOM 762 O O . LEU A 1 96 ? 11.523 2.871 3.078 1 89.69 96 LEU A O 1
ATOM 766 N N . LEU A 1 97 ? 12.727 4.574 3.66 1 82.94 97 LEU A N 1
ATOM 767 C CA . LEU A 1 97 ? 13.75 4.348 2.646 1 82.94 97 LEU A CA 1
ATOM 768 C C . LEU A 1 97 ? 14.289 2.922 2.73 1 82.94 97 LEU A C 1
ATOM 770 O O . LEU A 1 97 ? 14.523 2.283 1.704 1 82.94 97 LEU A O 1
ATOM 774 N N . PRO A 1 98 ? 14.5 2.381 3.883 1 89.31 98 PRO A N 1
ATOM 775 C CA . PRO A 1 98 ? 15.031 1.019 3.977 1 89.31 98 PRO A CA 1
ATOM 776 C C . PRO A 1 98 ? 14.102 -0.02 3.357 1 89.31 98 PRO A C 1
ATOM 778 O O . PRO A 1 98 ? 14.516 -1.153 3.102 1 89.31 98 PRO A O 1
ATOM 781 N N . PHE A 1 99 ? 12.875 0.344 3.166 1 87.25 99 PHE A N 1
ATOM 782 C CA . PHE A 1 99 ? 11.891 -0.62 2.682 1 87.25 99 PHE A CA 1
ATOM 783 C C . PHE A 1 99 ? 11.625 -0.424 1.194 1 87.25 99 PHE A C 1
ATOM 785 O O . PHE A 1 99 ? 10.578 -0.817 0.688 1 87.25 99 PHE A O 1
ATOM 792 N N . GLY A 1 100 ? 12.469 0.224 0.574 1 78.38 100 GLY A N 1
ATOM 793 C CA . GLY A 1 100 ? 12.43 0.263 -0.879 1 78.38 100 GLY A CA 1
ATOM 794 C C . GLY A 1 100 ? 11.617 1.425 -1.422 1 78.38 100 GLY A C 1
ATOM 795 O O . GLY A 1 100 ? 11.82 2.572 -1.022 1 78.38 100 GLY A O 1
ATOM 796 N N . LYS A 1 101 ? 10.656 1.03 -2.301 1 71.25 101 LYS A N 1
ATOM 797 C CA . LYS A 1 101 ? 9.945 2.057 -3.051 1 71.25 101 LYS A CA 1
ATOM 798 C C . LYS A 1 101 ? 8.828 2.676 -2.209 1 71.25 101 LYS A C 1
ATOM 800 O O . LYS A 1 101 ? 8.164 1.979 -1.438 1 71.25 101 LYS A O 1
ATOM 805 N N . ILE A 1 102 ? 8.68 3.945 -2.416 1 77.19 102 ILE A N 1
ATOM 806 C CA . ILE A 1 102 ? 7.602 4.684 -1.769 1 77.19 102 ILE A CA 1
ATOM 807 C C . ILE A 1 102 ? 6.652 5.242 -2.826 1 77.19 102 ILE A C 1
ATOM 809 O O . ILE A 1 102 ? 7.082 5.918 -3.762 1 77.19 102 ILE A O 1
ATOM 813 N N . PHE A 1 103 ? 5.367 4.879 -2.584 1 71.62 103 PHE A N 1
ATOM 814 C CA . PHE A 1 103 ? 4.32 5.355 -3.48 1 71.62 103 PHE A CA 1
ATOM 815 C C . PHE A 1 103 ? 3.465 6.414 -2.797 1 71.62 103 PHE A C 1
ATOM 817 O O . PHE A 1 103 ? 3.189 6.32 -1.6 1 71.62 103 PHE A O 1
ATOM 824 N N . ILE A 1 104 ? 3.146 7.453 -3.631 1 70.19 104 ILE A N 1
ATOM 825 C CA . ILE A 1 104 ? 2.199 8.453 -3.152 1 70.19 104 ILE A CA 1
ATOM 826 C C . ILE A 1 104 ? 1.105 8.672 -4.195 1 70.19 104 ILE A C 1
ATOM 828 O O . ILE A 1 104 ? 1.37 8.625 -5.398 1 70.19 104 ILE A O 1
ATOM 832 N N . TYR A 1 105 ? -0.116 8.703 -3.67 1 57.22 105 TYR A N 1
ATOM 833 C CA . TYR A 1 105 ? -1.21 9.094 -4.551 1 57.22 105 TYR A CA 1
ATOM 834 C C . TYR A 1 105 ? -1.688 10.508 -4.234 1 57.22 105 TYR A C 1
ATOM 836 O O . TYR A 1 105 ? -2.104 10.789 -3.105 1 57.22 105 TYR A O 1
ATOM 844 N N . ALA A 1 106 ? -1.011 11.406 -4.922 1 51.31 106 ALA A N 1
ATOM 845 C CA . ALA A 1 106 ? -1.415 12.781 -4.664 1 51.31 106 ALA A CA 1
ATOM 846 C C . ALA A 1 106 ? -2.059 13.406 -5.898 1 51.31 106 ALA A C 1
ATOM 848 O O . ALA A 1 106 ? -1.803 12.969 -7.027 1 51.31 106 ALA A O 1
ATOM 849 N N . VAL A 1 107 ? -3.076 14.258 -5.582 1 46.25 107 VAL A N 1
ATOM 850 C CA . VAL A 1 107 ? -3.6 15.125 -6.637 1 46.25 107 VAL A CA 1
ATOM 851 C C . VAL A 1 107 ? -2.465 15.953 -7.234 1 46.25 107 VAL A C 1
ATOM 853 O O . VAL A 1 107 ? -1.477 16.25 -6.559 1 46.25 107 VAL A O 1
ATOM 856 N N . ALA A 1 108 ? -2.488 16.078 -8.594 1 46.22 108 ALA A N 1
ATOM 857 C CA . ALA A 1 108 ? -1.46 16.688 -9.438 1 46.22 108 ALA A CA 1
ATOM 858 C C . ALA A 1 108 ? -0.783 17.844 -8.727 1 46.22 108 ALA A C 1
ATOM 860 O O . ALA A 1 108 ? 0.445 17.969 -8.734 1 46.22 108 ALA A O 1
ATOM 861 N N . ASP A 1 109 ? -1.554 18.703 -8.242 1 47.81 109 ASP A N 1
ATOM 862 C CA . ASP A 1 109 ? -1.002 19.938 -7.688 1 47.81 109 ASP A CA 1
ATOM 863 C C . ASP A 1 109 ? -0.139 19.656 -6.461 1 47.81 109 ASP A C 1
ATOM 865 O O . ASP A 1 109 ? 0.825 20.375 -6.191 1 47.81 109 ASP A O 1
ATOM 869 N N . LYS A 1 110 ? -0.505 18.672 -5.848 1 53.38 110 LYS A N 1
ATOM 870 C CA . LYS A 1 110 ? 0.221 18.375 -4.617 1 53.38 110 LYS A CA 1
ATOM 871 C C . LYS A 1 110 ? 1.428 17.484 -4.891 1 53.38 110 LYS A C 1
ATOM 873 O O . LYS A 1 110 ? 2.385 17.469 -4.113 1 53.38 110 LYS A O 1
ATOM 878 N N . ILE A 1 111 ? 1.408 16.891 -6.051 1 51.03 111 ILE A N 1
ATOM 879 C CA . ILE A 1 111 ? 2.502 16 -6.449 1 51.03 111 ILE A CA 1
ATOM 880 C C . ILE A 1 111 ? 3.783 16.812 -6.617 1 51.03 111 ILE A C 1
ATOM 882 O O . ILE A 1 111 ? 4.867 16.375 -6.238 1 51.03 111 ILE A O 1
ATOM 886 N N . THR A 1 112 ? 3.547 17.891 -7.168 1 48.59 112 THR A N 1
ATOM 887 C CA . THR A 1 112 ? 4.715 18.734 -7.395 1 48.59 112 THR A CA 1
ATOM 888 C C . THR A 1 112 ? 5.434 19.031 -6.082 1 48.59 112 THR A C 1
ATOM 890 O O . THR A 1 112 ? 6.664 19.031 -6.027 1 48.59 112 THR A O 1
ATOM 893 N N . PHE A 1 113 ? 4.625 19.516 -5.227 1 51.28 113 PHE A N 1
ATOM 894 C CA . PHE A 1 113 ? 5.238 19.828 -3.938 1 51.28 113 PHE A CA 1
ATOM 895 C C . PHE A 1 113 ? 5.953 18.609 -3.365 1 51.28 113 PHE A C 1
ATOM 897 O O . PHE A 1 113 ? 7.074 18.719 -2.869 1 51.28 113 PHE A O 1
ATOM 904 N N . LEU A 1 114 ? 5.242 17.5 -3.525 1 54.69 114 LEU A N 1
ATOM 905 C CA . LEU A 1 114 ? 5.816 16.297 -2.951 1 54.69 114 LEU A CA 1
ATOM 906 C C . LEU A 1 114 ? 7.031 15.836 -3.752 1 54.69 114 LEU A C 1
ATOM 908 O O . LEU A 1 114 ? 7.984 15.297 -3.186 1 54.69 114 LEU A O 1
ATOM 912 N N . SER A 1 115 ? 6.859 15.969 -5.059 1 49.72 115 SER A N 1
ATOM 913 C CA . SER A 1 115 ? 7.977 15.602 -5.926 1 49.72 115 SER A CA 1
ATOM 914 C C . SER A 1 115 ? 9.234 16.391 -5.574 1 49.72 115 SER A C 1
ATOM 916 O O . SER A 1 115 ? 10.344 15.859 -5.66 1 49.72 115 SER A O 1
ATOM 918 N N . ALA A 1 116 ? 8.953 17.609 -5.543 1 44.91 116 ALA A N 1
ATOM 919 C CA . ALA A 1 116 ? 10.117 18.438 -5.215 1 44.91 116 ALA A CA 1
ATOM 920 C C . ALA A 1 116 ? 10.812 17.922 -3.957 1 44.91 116 ALA A C 1
ATOM 922 O O . ALA A 1 116 ? 12.039 18.016 -3.832 1 44.91 116 ALA A O 1
ATOM 923 N N . LEU A 1 117 ? 10.062 17.75 -3.156 1 42.56 117 LEU A N 1
ATOM 924 C CA . LEU A 1 117 ? 10.672 17.281 -1.914 1 42.56 117 LEU A CA 1
ATOM 925 C C . LEU A 1 117 ? 11.164 15.844 -2.057 1 42.56 117 LEU A C 1
ATOM 927 O O . LEU A 1 117 ? 12.148 15.453 -1.424 1 42.56 117 LEU A O 1
ATOM 931 N N . TRP A 1 118 ? 10.305 15.109 -2.588 1 44.16 118 TRP A N 1
ATOM 932 C CA . TRP A 1 118 ? 10.648 13.688 -2.557 1 44.16 118 TRP A CA 1
ATOM 933 C C . TRP A 1 118 ? 11.562 13.32 -3.719 1 44.16 118 TRP A C 1
ATOM 935 O O . TRP A 1 118 ? 11.18 13.445 -4.883 1 44.16 118 TRP A O 1
ATOM 945 N N . LEU A 1 119 ? 12.641 13.875 -3.957 1 38.88 119 LEU A N 1
ATOM 946 C CA . LEU A 1 119 ? 13.68 13.391 -4.859 1 38.88 119 LEU A CA 1
ATOM 947 C C . LEU A 1 119 ? 13.211 12.148 -5.613 1 38.88 119 LEU A C 1
ATOM 949 O O . LEU A 1 119 ? 14.031 11.375 -6.105 1 38.88 119 LEU A O 1
ATOM 953 N N . CYS A 1 120 ? 12.172 11.578 -5.219 1 37.38 120 CYS A N 1
ATOM 954 C CA . CYS A 1 120 ? 11.914 10.375 -6.012 1 37.38 120 CYS A CA 1
ATOM 955 C C . CYS A 1 120 ? 10.914 10.656 -7.121 1 37.38 120 CYS A C 1
ATOM 957 O O . CYS A 1 120 ? 10.125 11.602 -7.027 1 37.38 120 CYS A O 1
ATOM 959 N N . HIS A 1 121 ? 11.297 10.211 -8.367 1 34.03 121 HIS A N 1
ATOM 960 C CA . HIS A 1 121 ? 10.531 10.336 -9.602 1 34.03 121 HIS A CA 1
ATOM 961 C C . HIS A 1 121 ? 9.094 9.867 -9.414 1 34.03 121 HIS A C 1
ATOM 963 O O . HIS A 1 121 ? 8.859 8.75 -8.938 1 34.03 121 HIS A O 1
ATOM 969 N N . VAL A 1 122 ? 8.367 10.812 -9.039 1 38.03 122 VAL A N 1
ATOM 970 C CA . VAL A 1 122 ? 6.922 10.602 -9.07 1 38.03 122 VAL A CA 1
ATOM 971 C C . VAL A 1 122 ? 6.469 10.352 -10.508 1 38.03 122 VAL A C 1
ATOM 973 O O . VAL A 1 122 ? 6.789 11.125 -11.414 1 38.03 122 VAL A O 1
ATOM 976 N N . ASP A 1 123 ? 6.398 9.141 -10.93 1 37.16 123 ASP A N 1
ATOM 977 C CA . ASP A 1 123 ? 5.82 9 -12.266 1 37.16 123 ASP A CA 1
ATOM 978 C C . ASP A 1 123 ? 4.402 9.57 -12.305 1 37.16 123 ASP A C 1
ATOM 980 O O . ASP A 1 123 ? 3.523 9.117 -11.57 1 37.16 123 ASP A O 1
ATOM 984 N N . TYR A 1 124 ? 4.367 10.898 -12.633 1 34.84 124 TYR A N 1
ATOM 985 C CA . TYR A 1 124 ? 3.156 11.68 -12.836 1 34.84 124 TYR A CA 1
ATOM 986 C C . TYR A 1 124 ? 2.289 11.078 -13.93 1 34.84 124 TYR A C 1
ATOM 988 O O . TYR A 1 124 ? 2.629 11.164 -15.117 1 34.84 124 TYR A O 1
ATOM 996 N N . ARG A 1 125 ? 1.989 9.898 -14.203 1 36.91 125 ARG A N 1
ATOM 997 C CA . ARG A 1 125 ? 1.17 9.867 -15.414 1 36.91 125 ARG A CA 1
ATOM 998 C C . ARG A 1 125 ? -0.2 10.484 -15.164 1 36.91 125 ARG A C 1
ATOM 1000 O O . ARG A 1 125 ? -0.693 10.477 -14.031 1 36.91 125 ARG A O 1
ATOM 1007 N N . HIS A 1 126 ? -0.859 11.18 -16.422 1 32.34 126 HIS A N 1
ATOM 1008 C CA . HIS A 1 126 ? -2.135 11.867 -16.594 1 32.34 126 HIS A CA 1
ATOM 1009 C C . HIS A 1 126 ? -3.23 11.203 -15.766 1 32.34 126 HIS A C 1
ATOM 1011 O O . HIS A 1 126 ? -3.359 9.977 -15.766 1 32.34 126 HIS A O 1
ATOM 1017 N N . GLY A 1 127 ? -3.564 11.82 -14.703 1 33.69 127 GLY A N 1
ATOM 1018 C CA . GLY A 1 127 ? -4.816 11.547 -14.016 1 33.69 127 GLY A CA 1
ATOM 1019 C C . GLY A 1 127 ? -5.918 11.07 -14.945 1 33.69 127 GLY A C 1
ATOM 1020 O O . GLY A 1 127 ? -5.867 11.312 -16.156 1 33.69 127 GLY A O 1
ATOM 1021 N N . LEU A 1 128 ? -6.414 9.891 -14.805 1 31.44 128 LEU A N 1
ATOM 1022 C CA . LEU A 1 128 ? -7.676 9.703 -15.516 1 31.44 128 LEU A CA 1
ATOM 1023 C C . LEU A 1 128 ? -8.477 11 -15.555 1 31.44 128 LEU A C 1
ATOM 1025 O O . LEU A 1 128 ? -8.656 11.656 -14.523 1 31.44 128 LEU A O 1
ATOM 1029 N N . ARG A 1 129 ? -8.297 11.75 -16.688 1 30.66 129 ARG A N 1
ATOM 1030 C CA . ARG A 1 129 ? -9.461 12.602 -16.938 1 30.66 129 ARG A CA 1
ATOM 1031 C C . ARG A 1 129 ? -10.758 11.844 -16.688 1 30.66 129 ARG A C 1
ATOM 1033 O O . ARG A 1 129 ? -11.117 10.93 -17.438 1 30.66 129 ARG A O 1
ATOM 1040 N N . GLN A 1 130 ? -11.039 11.141 -15.516 1 29.72 130 GLN A N 1
ATOM 1041 C CA . GLN A 1 130 ? -12.5 11.062 -15.469 1 29.72 130 GLN A CA 1
ATOM 1042 C C . GLN A 1 130 ? -13.133 12.344 -16.016 1 29.72 130 GLN A C 1
ATOM 1044 O O . GLN A 1 130 ? -12.602 13.438 -15.828 1 29.72 130 GLN A O 1
ATOM 1049 N N . ARG A 1 131 ? -13.664 12.328 -17.188 1 29.12 131 ARG A N 1
ATOM 1050 C CA . ARG A 1 131 ? -14.562 13.414 -17.578 1 29.12 131 ARG A CA 1
ATOM 1051 C C . ARG A 1 131 ? -15.18 14.078 -16.359 1 29.12 131 ARG A C 1
ATOM 1053 O O . ARG A 1 131 ? -15.633 15.219 -16.422 1 29.12 131 ARG A O 1
ATOM 1060 N N . GLY A 1 132 ? -16 13.445 -15.484 1 29.19 132 GLY A N 1
ATOM 1061 C CA . GLY A 1 132 ? -16.672 14.438 -14.672 1 29.19 132 GLY A CA 1
ATOM 1062 C C . GLY A 1 132 ? -15.719 15.25 -13.805 1 29.19 132 GLY A C 1
ATOM 1063 O O . GLY A 1 132 ? -14.531 14.945 -13.734 1 29.19 132 GLY A O 1
ATOM 1064 N N . ARG A 1 133 ? -16.047 16.328 -13.016 1 28.61 133 ARG A N 1
ATOM 1065 C CA . ARG A 1 133 ? -15.461 17.359 -12.18 1 28.61 133 ARG A CA 1
ATOM 1066 C C . ARG A 1 133 ? -14.422 16.781 -11.219 1 28.61 133 ARG A C 1
ATOM 1068 O O . ARG A 1 133 ? -13.969 17.453 -10.305 1 28.61 133 ARG A O 1
ATOM 1075 N N . HIS A 1 134 ? -14.344 15.469 -10.969 1 30.22 134 HIS A N 1
ATOM 1076 C CA . HIS A 1 134 ? -13.594 15.094 -9.781 1 30.22 134 HIS A CA 1
ATOM 1077 C C . HIS A 1 134 ? -12.094 15.18 -10.023 1 30.22 134 HIS A C 1
ATOM 1079 O O . HIS A 1 134 ? -11.625 14.914 -11.133 1 30.22 134 HIS A O 1
ATOM 1085 N N . ALA A 1 135 ? -11.273 15.664 -9.141 1 30.58 135 ALA A N 1
ATOM 1086 C CA . ALA A 1 135 ? -9.852 15.977 -9.07 1 30.58 135 ALA A CA 1
ATOM 1087 C C . ALA A 1 135 ? -9.008 14.828 -9.609 1 30.58 135 ALA A C 1
ATOM 1089 O O . ALA A 1 135 ? -9.352 13.656 -9.422 1 30.58 135 ALA A O 1
ATOM 1090 N N . GLU A 1 136 ? -8.273 14.961 -10.609 1 32.81 136 GLU A N 1
ATOM 1091 C CA . GLU A 1 136 ? -7.277 14.188 -11.344 1 32.81 136 GLU A CA 1
ATOM 1092 C C . GLU A 1 136 ? -6.336 13.453 -10.398 1 32.81 136 GLU A C 1
ATOM 1094 O O . GLU A 1 136 ? -5.586 14.078 -9.648 1 32.81 136 GLU A O 1
ATOM 1099 N N . ASN A 1 137 ? -6.875 12.477 -9.727 1 33.94 137 ASN A N 1
ATOM 1100 C CA . ASN A 1 137 ? -6.023 11.727 -8.812 1 33.94 137 ASN A CA 1
ATOM 1101 C C . ASN A 1 137 ? -4.922 10.977 -9.555 1 33.94 137 ASN A C 1
ATOM 1103 O O . ASN A 1 137 ? -5.184 10.32 -10.555 1 33.94 137 ASN A O 1
ATOM 1107 N N . ALA A 1 138 ? -3.787 11.586 -9.75 1 35.22 138 ALA A N 1
ATOM 1108 C CA . ALA A 1 138 ? -2.605 11 -10.367 1 35.22 138 ALA A CA 1
ATOM 1109 C C . ALA A 1 138 ? -1.827 10.148 -9.367 1 35.22 138 ALA A C 1
ATOM 1111 O O . ALA A 1 138 ? -1.66 10.531 -8.211 1 35.22 138 ALA A O 1
ATOM 1112 N N . GLY A 1 139 ? -1.827 8.789 -9.547 1 36.81 139 GLY A N 1
ATOM 1113 C CA . GLY A 1 139 ? -0.948 7.984 -8.719 1 36.81 139 GLY A CA 1
ATOM 1114 C C . GLY A 1 139 ? 0.515 8.109 -9.102 1 36.81 139 GLY A C 1
ATOM 1115 O O . GLY A 1 139 ? 0.839 8.336 -10.266 1 36.81 139 GLY A O 1
ATOM 1116 N N . ALA A 1 140 ? 1.419 8.672 -8.305 1 37.22 140 ALA A N 1
ATOM 1117 C CA . ALA A 1 140 ? 2.861 8.766 -8.523 1 37.22 140 ALA A CA 1
ATOM 1118 C C . ALA A 1 140 ? 3.604 7.711 -7.707 1 37.22 140 ALA A C 1
ATOM 1120 O O . ALA A 1 140 ? 3.197 7.379 -6.594 1 37.22 140 ALA A O 1
ATOM 1121 N N . GLY A 1 141 ? 4.352 6.652 -8.414 1 39.38 141 GLY A N 1
ATOM 1122 C CA . GLY A 1 141 ? 5.289 5.793 -7.707 1 39.38 141 GLY A CA 1
ATOM 1123 C C . GLY A 1 141 ? 6.68 6.387 -7.594 1 39.38 141 GLY A C 1
ATOM 1124 O O . GLY A 1 141 ? 7.156 7.043 -8.523 1 39.38 141 GLY A O 1
ATOM 1125 N N . LEU A 1 142 ? 7.301 6.535 -6.461 1 38.38 142 LEU A N 1
ATOM 1126 C CA . LEU A 1 142 ? 8.633 7.062 -6.18 1 38.38 142 LEU A CA 1
ATOM 1127 C C . LEU A 1 142 ? 9.648 5.93 -6.043 1 38.38 142 LEU A C 1
ATOM 1129 O O . LEU A 1 142 ? 9.359 4.906 -5.418 1 38.38 142 LEU A O 1
ATOM 1133 N N . TYR A 1 143 ? 10.68 5.84 -7.09 1 32.88 143 TYR A N 1
ATOM 1134 C CA . TYR A 1 143 ? 11.781 4.895 -6.941 1 32.88 143 TYR A CA 1
ATOM 1135 C C . TYR A 1 143 ? 13.039 5.59 -6.441 1 32.88 143 TYR A C 1
ATOM 1137 O O . TYR A 1 143 ? 13.266 6.766 -6.742 1 32.88 143 TYR A O 1
ATOM 1145 N N . PRO A 1 144 ? 13.672 4.965 -5.383 1 30.11 144 PRO A N 1
ATOM 1146 C CA . PRO A 1 144 ? 14.961 5.562 -5.047 1 30.11 144 PRO A CA 1
ATOM 1147 C C . PRO A 1 144 ? 15.914 5.629 -6.242 1 30.11 144 PRO A C 1
ATOM 1149 O O . PRO A 1 144 ? 15.875 4.758 -7.117 1 30.11 144 PRO A O 1
ATOM 1152 N N . SER A 1 145 ? 16.344 6.754 -6.617 1 29.53 145 SER A N 1
ATOM 1153 C CA . SER A 1 145 ? 17.406 6.957 -7.59 1 29.53 145 SER A CA 1
ATOM 1154 C C . SER A 1 145 ? 18.656 6.145 -7.23 1 29.53 145 SER A C 1
ATOM 1156 O O . SER A 1 145 ? 19.609 6.109 -7.992 1 29.53 145 SER A O 1
ATOM 1158 N N . ALA A 1 146 ? 19.016 5.707 -6.141 1 30.78 146 ALA A N 1
ATOM 1159 C CA . ALA A 1 146 ? 20.344 5.133 -5.945 1 30.78 146 ALA A CA 1
ATOM 1160 C C . ALA A 1 146 ? 20.484 3.822 -6.715 1 30.78 146 ALA A C 1
ATOM 1162 O O . ALA A 1 146 ? 21.531 3.174 -6.648 1 30.78 146 ALA A O 1
ATOM 1163 N N . LEU A 1 147 ? 19.625 3.252 -7.133 1 27.61 147 LEU A N 1
ATOM 1164 C CA . LEU A 1 147 ? 19.984 1.97 -7.73 1 27.61 147 LEU A CA 1
ATOM 1165 C C . LEU A 1 147 ? 20.703 2.172 -9.055 1 27.61 147 LEU A C 1
ATOM 1167 O O . LEU A 1 147 ? 20.828 1.24 -9.852 1 27.61 147 LEU A O 1
ATOM 1171 N N . LYS A 1 148 ? 21.156 3.35 -9.453 1 29.48 148 LYS A N 1
ATOM 1172 C CA . LYS A 1 148 ? 22.234 3.33 -10.453 1 29.48 148 LYS A CA 1
ATOM 1173 C C . LYS A 1 148 ? 23.484 2.666 -9.891 1 29.48 148 LYS A C 1
ATOM 1175 O O . LYS A 1 148 ? 24.062 3.145 -8.922 1 29.48 148 LYS A O 1
ATOM 1180 N N . GLY A 1 149 ? 23.656 1.401 -9.68 1 25.14 149 GLY A N 1
ATOM 1181 C CA . GLY A 1 149 ? 25 0.858 -9.688 1 25.14 149 GLY A CA 1
ATOM 1182 C C . GLY A 1 149 ? 25.875 1.412 -10.805 1 25.14 149 GLY A C 1
ATOM 1183 O O . GLY A 1 149 ? 26.906 0.838 -11.141 1 25.14 149 GLY A O 1
ATOM 1184 N N . ASP A 1 150 ? 25.703 2.41 -11.523 1 23.08 150 ASP A N 1
ATOM 1185 C CA . ASP A 1 150 ? 26.938 2.695 -12.258 1 23.08 150 ASP A CA 1
ATOM 1186 C C . ASP A 1 150 ? 28.062 3.111 -11.305 1 23.08 150 ASP A C 1
ATOM 1188 O O . ASP A 1 150 ? 29.188 3.379 -11.742 1 23.08 150 ASP A O 1
ATOM 1192 N N . ALA A 1 151 ? 28.391 2.633 -10.094 1 20.42 151 ALA A N 1
ATOM 1193 C CA . ALA A 1 151 ? 29.812 2.869 -9.859 1 20.42 151 ALA A CA 1
ATOM 1194 C C . ALA A 1 151 ? 30.656 1.849 -10.602 1 20.42 151 ALA A C 1
ATOM 1196 O O . ALA A 1 151 ? 30.297 0.672 -10.688 1 20.42 151 ALA A O 1
ATOM 1197 N N . MET B 1 1 ? -9.32 -28.109 -10.234 1 85.25 1 MET B N 1
ATOM 1198 C CA . MET B 1 1 ? -9.883 -26.984 -9.492 1 85.25 1 MET B CA 1
ATOM 1199 C C . MET B 1 1 ? -8.867 -26.438 -8.492 1 85.25 1 MET B C 1
ATOM 1201 O O . MET B 1 1 ? -8.117 -27.203 -7.887 1 85.25 1 MET B O 1
ATOM 1205 N N . MET B 1 2 ? -8.695 -25.203 -8.43 1 93.62 2 MET B N 1
ATOM 1206 C CA . MET B 1 2 ? -7.715 -24.609 -7.527 1 93.62 2 MET B CA 1
ATOM 1207 C C . MET B 1 2 ? -8.359 -24.219 -6.203 1 93.62 2 MET B C 1
ATOM 1209 O O . MET B 1 2 ? -9.469 -23.688 -6.18 1 93.62 2 MET B O 1
ATOM 1213 N N . VAL B 1 3 ? -7.805 -24.688 -5.059 1 96.75 3 VAL B N 1
ATOM 1214 C CA . VAL B 1 3 ? -8.219 -24.25 -3.729 1 96.75 3 VAL B CA 1
ATOM 1215 C C . VAL B 1 3 ? -7.363 -23.062 -3.281 1 96.75 3 VAL B C 1
ATOM 1217 O O . VAL B 1 3 ? -6.137 -23.141 -3.268 1 96.75 3 VAL B O 1
ATOM 1220 N N . ILE B 1 4 ? -8.031 -22.016 -2.877 1 97.88 4 ILE B N 1
ATOM 1221 C CA . ILE B 1 4 ? -7.301 -20.812 -2.48 1 97.88 4 ILE B CA 1
ATOM 1222 C C . ILE B 1 4 ? -7.32 -20.688 -0.959 1 97.88 4 ILE B C 1
ATOM 1224 O O . ILE B 1 4 ? -8.391 -20.672 -0.346 1 97.88 4 ILE B O 1
ATOM 1228 N N . GLU B 1 5 ? -6.148 -20.609 -0.359 1 98 5 GLU B N 1
ATOM 1229 C CA . GLU B 1 5 ? -5.992 -20.391 1.074 1 98 5 GLU B CA 1
ATOM 1230 C C . GLU B 1 5 ? -5.469 -18.984 1.354 1 98 5 GLU B C 1
ATOM 1232 O O . GLU B 1 5 ? -4.68 -18.438 0.577 1 98 5 GLU B O 1
ATOM 1237 N N . GLY B 1 6 ? -5.848 -18.438 2.49 1 97.38 6 GLY B N 1
ATOM 1238 C CA . GLY B 1 6 ? -5.465 -17.078 2.836 1 97.38 6 GLY B CA 1
ATOM 1239 C C . GLY B 1 6 ? -4.234 -17.016 3.717 1 97.38 6 GLY B C 1
ATOM 1240 O O . GLY B 1 6 ? -3.385 -17.906 3.678 1 97.38 6 GLY B O 1
ATOM 1241 N N . LYS B 1 7 ? -4.137 -15.906 4.387 1 95.62 7 LYS B N 1
ATOM 1242 C CA . LYS B 1 7 ? -2.965 -15.586 5.195 1 95.62 7 LYS B CA 1
ATOM 1243 C C . LYS B 1 7 ? -2.752 -16.641 6.289 1 95.62 7 LYS B C 1
ATOM 1245 O O . LYS B 1 7 ? -1.622 -16.859 6.723 1 95.62 7 LYS B O 1
ATOM 1250 N N . GLU B 1 8 ? -3.738 -17.312 6.723 1 95.12 8 GLU B N 1
ATOM 1251 C CA . GLU B 1 8 ? -3.627 -18.344 7.75 1 95.12 8 GLU B CA 1
ATOM 1252 C C . GLU B 1 8 ? -2.686 -19.469 7.305 1 95.12 8 GLU B C 1
ATOM 1254 O O . GLU B 1 8 ? -2.131 -20.188 8.141 1 95.12 8 GLU B O 1
ATOM 1259 N N . ALA B 1 9 ? -2.49 -19.625 6.066 1 95.44 9 ALA B N 1
ATOM 1260 C CA . ALA B 1 9 ? -1.66 -20.703 5.535 1 95.44 9 ALA B CA 1
ATOM 1261 C C . ALA B 1 9 ? -0.178 -20.359 5.621 1 95.44 9 ALA B C 1
ATOM 1263 O O . ALA B 1 9 ? 0.684 -21.203 5.371 1 95.44 9 ALA B O 1
ATOM 1264 N N . ILE B 1 10 ? 0.157 -19.141 6.074 1 95.75 10 ILE B N 1
ATOM 1265 C CA . ILE B 1 10 ? 1.506 -18.594 5.996 1 95.75 10 ILE B CA 1
ATOM 1266 C C . ILE B 1 10 ? 2.461 -19.453 6.824 1 95.75 10 ILE B C 1
ATOM 1268 O O . ILE B 1 10 ? 3.648 -19.547 6.508 1 95.75 10 ILE B O 1
ATOM 1272 N N . VAL B 1 11 ? 2.029 -20.172 7.758 1 93.88 11 VAL B N 1
ATOM 1273 C CA . VAL B 1 11 ? 2.871 -20.938 8.664 1 93.88 11 VAL B CA 1
ATOM 1274 C C . VAL B 1 11 ? 3.309 -22.234 7.992 1 93.88 11 VAL B C 1
ATOM 1276 O O . VAL B 1 11 ? 4.301 -22.844 8.398 1 93.88 11 VAL B O 1
ATOM 1279 N N . ARG B 1 12 ? 2.66 -22.641 6.973 1 94.69 12 ARG B N 1
ATOM 1280 C CA . ARG B 1 12 ? 2.965 -23.938 6.379 1 94.69 12 ARG B CA 1
ATOM 1281 C C . ARG B 1 12 ? 3.436 -23.781 4.938 1 94.69 12 ARG B C 1
ATOM 1283 O O . ARG B 1 12 ? 3.695 -24.781 4.254 1 94.69 12 ARG B O 1
ATOM 1290 N N . VAL B 1 13 ? 3.521 -22.703 4.441 1 96.88 13 VAL B N 1
ATOM 1291 C CA . VAL B 1 13 ? 3.869 -22.453 3.047 1 96.88 13 VAL B CA 1
ATOM 1292 C C . VAL B 1 13 ? 5.336 -22.797 2.805 1 96.88 13 VAL B C 1
ATOM 1294 O O . VAL B 1 13 ? 6.191 -22.516 3.648 1 96.88 13 VAL B O 1
ATOM 1297 N N . ASP B 1 14 ? 5.578 -23.438 1.696 1 97.19 14 ASP B N 1
ATOM 1298 C CA . ASP B 1 14 ? 6.945 -23.641 1.223 1 97.19 14 ASP B CA 1
ATOM 1299 C C . ASP B 1 14 ? 7.461 -22.406 0.485 1 97.19 14 ASP B C 1
ATOM 1301 O O . ASP B 1 14 ? 7.16 -22.219 -0.695 1 97.19 14 ASP B O 1
ATOM 1305 N N . TRP B 1 15 ? 8.375 -21.734 1.115 1 97.69 15 TRP B N 1
ATOM 1306 C CA . TRP B 1 15 ? 8.789 -20.438 0.591 1 97.69 15 TRP B CA 1
ATOM 1307 C C . TRP B 1 15 ? 9.719 -20.609 -0.605 1 97.69 15 TRP B C 1
ATOM 1309 O O . TRP B 1 15 ? 9.797 -19.734 -1.472 1 97.69 15 TRP B O 1
ATOM 1319 N N . GLN B 1 16 ? 10.445 -21.656 -0.649 1 97.56 16 GLN B N 1
ATOM 1320 C CA . GLN B 1 16 ? 11.234 -21.922 -1.847 1 97.56 16 GLN B CA 1
ATOM 1321 C C . GLN B 1 16 ? 10.336 -22.125 -3.062 1 97.56 16 GLN B C 1
ATOM 1323 O O . GLN B 1 16 ? 10.672 -21.703 -4.168 1 97.56 16 GLN B O 1
ATOM 1328 N N . ARG B 1 17 ? 9.266 -22.812 -2.814 1 97.38 17 ARG B N 1
ATOM 1329 C CA . ARG B 1 17 ? 8.305 -23 -3.893 1 97.38 17 ARG B CA 1
ATOM 1330 C C . ARG B 1 17 ? 7.688 -21.672 -4.324 1 97.38 17 ARG B C 1
ATOM 1332 O O . ARG B 1 17 ? 7.516 -21.422 -5.516 1 97.38 17 ARG B O 1
ATOM 1339 N N . VAL B 1 18 ? 7.359 -20.859 -3.385 1 97.81 18 VAL B N 1
ATOM 1340 C CA . VAL B 1 18 ? 6.824 -19.531 -3.689 1 97.81 18 VAL B CA 1
ATOM 1341 C C . VAL B 1 18 ? 7.812 -18.766 -4.559 1 97.81 18 VAL B C 1
ATOM 1343 O O . VAL B 1 18 ? 7.43 -18.188 -5.582 1 97.81 18 VAL B O 1
ATOM 1346 N N . ARG B 1 19 ? 9.016 -18.812 -4.164 1 97 19 ARG B N 1
ATOM 1347 C CA . ARG B 1 19 ? 10.062 -18.125 -4.914 1 97 19 ARG B CA 1
ATOM 1348 C C . ARG B 1 19 ? 10.125 -18.625 -6.352 1 97 19 ARG B C 1
ATOM 1350 O O . ARG B 1 19 ? 10.234 -17.844 -7.289 1 97 19 ARG B O 1
ATOM 1357 N N . THR B 1 20 ? 10.078 -19.859 -6.512 1 96.25 20 THR B N 1
ATOM 1358 C CA . THR B 1 20 ? 10.156 -20.484 -7.828 1 96.25 20 THR B CA 1
ATOM 1359 C C . THR B 1 20 ? 8.969 -20.062 -8.695 1 96.25 20 THR B C 1
ATOM 1361 O O . THR B 1 20 ? 9.141 -19.75 -9.867 1 96.25 20 THR B O 1
ATOM 1364 N N . ILE B 1 21 ? 7.805 -20.078 -8.133 1 95.81 21 ILE B N 1
ATOM 1365 C CA . ILE B 1 21 ? 6.594 -19.688 -8.852 1 95.81 21 ILE B CA 1
ATOM 1366 C C . ILE B 1 21 ? 6.73 -18.25 -9.352 1 95.81 21 ILE B C 1
ATOM 1368 O O . ILE B 1 21 ? 6.445 -17.969 -10.523 1 95.81 21 ILE B O 1
ATOM 1372 N N . ILE B 1 22 ? 7.16 -17.375 -8.469 1 92.5 22 ILE B N 1
ATOM 1373 C CA . ILE B 1 22 ? 7.289 -15.953 -8.781 1 92.5 22 ILE B CA 1
ATOM 1374 C C . ILE B 1 22 ? 8.336 -15.766 -9.883 1 92.5 22 ILE B C 1
ATOM 1376 O O . ILE B 1 22 ? 8.102 -15.039 -10.852 1 92.5 22 ILE B O 1
ATOM 1380 N N . ALA B 1 23 ? 9.383 -16.469 -9.773 1 90.56 23 ALA B N 1
ATOM 1381 C CA . ALA B 1 23 ? 10.438 -16.375 -10.773 1 90.56 23 ALA B CA 1
ATOM 1382 C C . ALA B 1 23 ? 9.961 -16.906 -12.125 1 90.56 23 ALA B C 1
ATOM 1384 O O . ALA B 1 23 ? 10.18 -16.281 -13.164 1 90.56 23 ALA B O 1
ATOM 1385 N N . GLU B 1 24 ? 9.336 -18 -12.117 1 90.81 24 GLU B N 1
ATOM 1386 C CA . GLU B 1 24 ? 8.875 -18.641 -13.344 1 90.81 24 GLU B CA 1
ATOM 1387 C C . GLU B 1 24 ? 7.785 -17.812 -14.023 1 90.81 24 GLU B C 1
ATOM 1389 O O . GLU B 1 24 ? 7.633 -17.859 -15.242 1 90.81 24 GLU B O 1
ATOM 1394 N N . ALA B 1 25 ? 7.051 -17.109 -13.227 1 85.94 25 ALA B N 1
ATOM 1395 C CA . ALA B 1 25 ? 5.973 -16.281 -13.766 1 85.94 25 ALA B CA 1
ATOM 1396 C C . ALA B 1 25 ? 6.52 -15.031 -14.445 1 85.94 25 ALA B C 1
ATOM 1398 O O . ALA B 1 25 ? 5.766 -14.273 -15.062 1 85.94 25 ALA B O 1
ATOM 1399 N N . GLY B 1 26 ? 7.77 -14.758 -14.297 1 80.81 26 GLY B N 1
ATOM 1400 C CA . GLY B 1 26 ? 8.398 -13.648 -15 1 80.81 26 GLY B CA 1
ATOM 1401 C C . GLY B 1 26 ? 8.633 -12.438 -14.125 1 80.81 26 GLY B C 1
ATOM 1402 O O . GLY B 1 26 ? 9 -11.367 -14.617 1 80.81 26 GLY B O 1
ATOM 1403 N N . LEU B 1 27 ? 8.359 -12.609 -12.852 1 80.25 27 LEU B N 1
ATOM 1404 C CA . LEU B 1 27 ? 8.648 -11.531 -11.922 1 80.25 27 LEU B CA 1
ATOM 1405 C C . LEU B 1 27 ? 10.109 -11.578 -11.477 1 80.25 27 LEU B C 1
ATOM 1407 O O . LEU B 1 27 ? 10.805 -12.57 -11.703 1 80.25 27 LEU B O 1
ATOM 1411 N N . ASN B 1 28 ? 10.531 -10.484 -10.953 1 76.44 28 ASN B N 1
ATOM 1412 C CA . ASN B 1 28 ? 11.938 -10.406 -10.547 1 76.44 28 ASN B CA 1
ATOM 1413 C C . ASN B 1 28 ? 12.273 -11.469 -9.508 1 76.44 28 ASN B C 1
ATOM 1415 O O . ASN B 1 28 ? 11.438 -11.82 -8.672 1 76.44 28 ASN B O 1
ATOM 1419 N N . GLU B 1 29 ? 13.461 -11.93 -9.703 1 82.44 29 GLU B N 1
ATOM 1420 C CA . GLU B 1 29 ? 13.945 -12.852 -8.68 1 82.44 29 GLU B CA 1
ATOM 1421 C C . GLU B 1 29 ? 14.062 -12.156 -7.328 1 82.44 29 GLU B C 1
ATOM 1423 O O . GLU B 1 29 ? 14.5 -11 -7.25 1 82.44 29 GLU B O 1
ATOM 1428 N N . ARG B 1 30 ? 13.727 -12.906 -6.305 1 86.62 30 ARG B N 1
ATOM 1429 C CA . ARG B 1 30 ? 13.719 -12.383 -4.945 1 86.62 30 ARG B CA 1
ATOM 1430 C C . ARG B 1 30 ? 14.453 -13.32 -3.992 1 86.62 30 ARG B C 1
ATOM 1432 O O . ARG B 1 30 ? 14.445 -14.531 -4.184 1 86.62 30 ARG B O 1
ATOM 1439 N N . ASP B 1 31 ? 15.102 -12.711 -3.023 1 93.62 31 ASP B N 1
ATOM 1440 C CA . ASP B 1 31 ? 15.609 -13.492 -1.897 1 93.62 31 ASP B CA 1
ATOM 1441 C C . ASP B 1 31 ? 14.461 -14.117 -1.1 1 93.62 31 ASP B C 1
ATOM 1443 O O . ASP B 1 31 ? 13.484 -13.438 -0.779 1 93.62 31 ASP B O 1
ATOM 1447 N N . VAL B 1 32 ? 14.656 -15.367 -0.774 1 96.5 32 VAL B N 1
ATOM 1448 C CA . VAL B 1 32 ? 13.555 -16.109 -0.186 1 96.5 32 VAL B CA 1
ATOM 1449 C C . VAL B 1 32 ? 13.203 -15.531 1.182 1 96.5 32 VAL B C 1
ATOM 1451 O O . VAL B 1 32 ? 12.031 -15.5 1.569 1 96.5 32 VAL B O 1
ATOM 1454 N N . GLN B 1 33 ? 14.18 -15.07 1.95 1 96.25 33 GLN B N 1
ATOM 1455 C CA . GLN B 1 33 ? 13.906 -14.492 3.26 1 96.25 33 GLN B CA 1
ATOM 1456 C C . GLN B 1 33 ? 13.141 -13.18 3.131 1 96.25 33 GLN B C 1
ATOM 1458 O O . GLN B 1 33 ? 12.203 -12.93 3.889 1 96.25 33 GLN B O 1
ATOM 1463 N N . GLN B 1 34 ? 13.539 -12.43 2.207 1 95.38 34 GLN B N 1
ATOM 1464 C CA . GLN B 1 34 ? 12.852 -11.172 1.949 1 95.38 34 GLN B CA 1
ATOM 1465 C C . GLN B 1 34 ? 11.43 -11.422 1.442 1 95.38 34 GLN B C 1
ATOM 1467 O O . GLN B 1 34 ? 10.5 -10.703 1.811 1 95.38 34 GLN B O 1
ATOM 1472 N N . LEU B 1 35 ? 11.375 -12.391 0.63 1 96.06 35 LEU B N 1
ATOM 1473 C CA . LEU B 1 35 ? 10.07 -12.75 0.094 1 96.06 35 LEU B CA 1
ATOM 1474 C C . LEU B 1 35 ? 9.117 -13.18 1.211 1 96.06 35 LEU B C 1
ATOM 1476 O O . LEU B 1 35 ? 7.98 -12.719 1.273 1 96.06 35 LEU B O 1
ATOM 1480 N N . GLU B 1 36 ? 9.586 -14.039 2.051 1 97.38 36 GLU B N 1
ATOM 1481 C CA . GLU B 1 36 ? 8.789 -14.461 3.203 1 97.38 36 GLU B CA 1
ATOM 1482 C C . GLU B 1 36 ? 8.391 -13.273 4.066 1 97.38 36 GLU B C 1
ATOM 1484 O O . GLU B 1 36 ? 7.234 -13.156 4.48 1 97.38 36 GLU B O 1
ATOM 1489 N N . GLN B 1 37 ? 9.297 -12.406 4.328 1 96.62 37 GLN B N 1
ATOM 1490 C CA . GLN B 1 37 ? 9.016 -11.219 5.125 1 96.62 37 GLN B CA 1
ATOM 1491 C C . GLN B 1 37 ? 7.93 -10.359 4.48 1 96.62 37 GLN B C 1
ATOM 1493 O O . GLN B 1 37 ? 7.02 -9.883 5.164 1 96.62 37 GLN B O 1
ATOM 1498 N N . ALA B 1 38 ? 8.047 -10.203 3.207 1 95.88 38 ALA B N 1
ATOM 1499 C CA . ALA B 1 38 ? 7.074 -9.391 2.488 1 95.88 38 ALA B CA 1
ATOM 1500 C C . ALA B 1 38 ? 5.668 -9.977 2.615 1 95.88 38 ALA B C 1
ATOM 1502 O O . ALA B 1 38 ? 4.703 -9.25 2.854 1 95.88 38 ALA B O 1
ATOM 1503 N N . PHE B 1 39 ? 5.582 -11.258 2.428 1 97.56 39 PHE B N 1
ATOM 1504 C CA . PHE B 1 39 ? 4.285 -11.906 2.559 1 97.56 39 PHE B CA 1
ATOM 1505 C C . PHE B 1 39 ? 3.773 -11.812 3.992 1 97.56 39 PHE B C 1
ATOM 1507 O O . PHE B 1 39 ? 2.596 -11.523 4.219 1 97.56 39 PHE B O 1
ATOM 1514 N N . ARG B 1 40 ? 4.605 -12 4.973 1 97.25 40 ARG B N 1
ATOM 1515 C CA . ARG B 1 40 ? 4.211 -11.969 6.375 1 97.25 40 ARG B CA 1
ATOM 1516 C C . ARG B 1 40 ? 3.752 -10.57 6.777 1 97.25 40 ARG B C 1
ATOM 1518 O O . ARG B 1 40 ? 2.838 -10.422 7.59 1 97.25 40 ARG B O 1
ATOM 1525 N N . GLN B 1 41 ? 4.324 -9.641 6.207 1 96.31 41 GLN B N 1
ATOM 1526 C CA . GLN B 1 41 ? 4 -8.266 6.57 1 96.31 41 GLN B CA 1
ATOM 1527 C C . GLN B 1 41 ? 2.857 -7.723 5.719 1 96.31 41 GLN B C 1
ATOM 1529 O O . GLN B 1 41 ? 2.395 -6.602 5.93 1 96.31 41 GLN B O 1
ATOM 1534 N N . SER B 1 42 ? 2.432 -8.516 4.77 1 96.75 42 SER B N 1
ATOM 1535 C CA . SER B 1 42 ? 1.275 -8.125 3.971 1 96.75 42 SER B CA 1
ATOM 1536 C C . SER B 1 42 ? -0.025 -8.344 4.734 1 96.75 42 SER B C 1
ATOM 1538 O O . SER B 1 42 ? -0.097 -9.211 5.609 1 96.75 42 SER B O 1
ATOM 1540 N N . THR B 1 43 ? -1.002 -7.52 4.41 1 97 43 THR B N 1
ATOM 1541 C CA . THR B 1 43 ? -2.303 -7.613 5.062 1 97 43 THR B CA 1
ATOM 1542 C C . THR B 1 43 ? -3.049 -8.859 4.602 1 97 43 THR B C 1
ATOM 1544 O O . THR B 1 43 ? -3.695 -9.539 5.402 1 97 43 THR B O 1
ATOM 1547 N N . PHE B 1 44 ? -2.955 -9.117 3.363 1 97.19 44 PHE B N 1
ATOM 1548 C CA . PHE B 1 44 ? -3.615 -10.273 2.764 1 97.19 44 PHE B CA 1
ATOM 1549 C C . PHE B 1 44 ? -2.627 -11.102 1.953 1 97.19 44 PHE B C 1
ATOM 1551 O O . PHE B 1 44 ? -1.676 -10.562 1.383 1 97.19 44 PHE B O 1
ATOM 1558 N N . CYS B 1 45 ? -2.91 -12.398 1.922 1 98.12 45 CYS B N 1
ATOM 1559 C CA . CYS B 1 45 ? -2.189 -13.344 1.081 1 98.12 45 CYS B CA 1
ATOM 1560 C C . CYS B 1 45 ? -3.143 -14.359 0.465 1 98.12 45 CYS B C 1
ATOM 1562 O O . CYS B 1 45 ? -4.168 -14.703 1.062 1 98.12 45 CYS B O 1
ATOM 1564 N N . TRP B 1 46 ? -2.768 -14.82 -0.676 1 97.69 46 TRP B N 1
ATOM 1565 C CA . TRP B 1 46 ? -3.504 -15.883 -1.353 1 97.69 46 TRP B CA 1
ATOM 1566 C C . TRP B 1 46 ? -2.553 -16.953 -1.888 1 97.69 46 TRP B C 1
ATOM 1568 O O . TRP B 1 46 ? -1.607 -16.641 -2.615 1 97.69 46 TRP B O 1
ATOM 1578 N N . PHE B 1 47 ? -2.826 -18.125 -1.501 1 98.31 47 PHE B N 1
ATOM 1579 C CA . PHE B 1 47 ? -2.088 -19.297 -1.961 1 98.31 47 PHE B CA 1
ATOM 1580 C C . PHE B 1 47 ? -3.014 -20.281 -2.676 1 98.31 47 PHE B C 1
ATOM 1582 O O . PHE B 1 47 ? -3.936 -20.828 -2.068 1 98.31 47 PHE B O 1
ATOM 1589 N N . GLY B 1 48 ? -2.756 -20.484 -3.938 1 97.94 48 GLY B N 1
ATOM 1590 C CA . GLY B 1 48 ? -3.57 -21.406 -4.727 1 97.94 48 GLY B CA 1
ATOM 1591 C C . GLY B 1 48 ? -2.959 -22.781 -4.855 1 97.94 48 GLY B C 1
ATOM 1592 O O . GLY B 1 48 ? -1.834 -22.922 -5.34 1 97.94 48 GLY B O 1
ATOM 1593 N N . TYR B 1 49 ? -3.756 -23.797 -4.434 1 97.69 49 TYR B N 1
ATOM 1594 C CA . TYR B 1 49 ? -3.295 -25.188 -4.492 1 97.69 49 TYR B CA 1
ATOM 1595 C C . TYR B 1 49 ? -4.129 -26 -5.477 1 97.69 49 TYR B C 1
ATOM 1597 O O . TYR B 1 49 ? -5.355 -25.875 -5.516 1 97.69 49 TYR B O 1
ATOM 1605 N N . GLU B 1 50 ? -3.436 -26.703 -6.305 1 96.94 50 GLU B N 1
ATOM 1606 C CA . GLU B 1 50 ? -4.043 -27.734 -7.137 1 96.94 50 GLU B CA 1
ATOM 1607 C C . GLU B 1 50 ? -3.508 -29.125 -6.781 1 96.94 50 GLU B C 1
ATOM 1609 O O . GLU B 1 50 ? -2.311 -29.391 -6.918 1 96.94 50 GLU B O 1
ATOM 1614 N N . ASN B 1 51 ? -4.379 -30.016 -6.336 1 95.12 51 ASN B N 1
ATOM 1615 C CA . ASN B 1 51 ? -3.973 -31.359 -5.922 1 95.12 51 ASN B CA 1
ATOM 1616 C C . ASN B 1 51 ? -2.834 -31.297 -4.906 1 95.12 51 ASN B C 1
ATOM 1618 O O . ASN B 1 51 ? -1.844 -32.031 -5.039 1 95.12 51 ASN B O 1
ATOM 1622 N N . GLY B 1 52 ? -2.895 -30.312 -3.975 1 94.75 52 GLY B N 1
ATOM 1623 C CA . GLY B 1 52 ? -1.939 -30.188 -2.885 1 94.75 52 GLY B CA 1
ATOM 1624 C C . GLY B 1 52 ? -0.671 -29.469 -3.279 1 94.75 52 GLY B C 1
ATOM 1625 O O . GLY B 1 52 ? 0.2 -29.219 -2.441 1 94.75 52 GLY B O 1
ATOM 1626 N N . GLN B 1 53 ? -0.587 -29.156 -4.5 1 96.06 53 GLN B N 1
ATOM 1627 C CA . GLN B 1 53 ? 0.6 -28.453 -4.973 1 96.06 53 GLN B CA 1
ATOM 1628 C C . GLN B 1 53 ? 0.337 -26.953 -5.105 1 96.06 53 GLN B C 1
ATOM 1630 O O . GLN B 1 53 ? -0.671 -26.547 -5.688 1 96.06 53 GLN B O 1
ATOM 1635 N N . LEU B 1 54 ? 1.259 -26.203 -4.602 1 97.94 54 LEU B N 1
ATOM 1636 C CA . LEU B 1 54 ? 1.15 -24.766 -4.719 1 97.94 54 LEU B CA 1
ATOM 1637 C C . LEU B 1 54 ? 1.423 -24.312 -6.148 1 97.94 54 LEU B C 1
ATOM 1639 O O . LEU B 1 54 ? 2.496 -24.578 -6.695 1 97.94 54 LEU B O 1
ATOM 1643 N N . ILE B 1 55 ? 0.449 -23.594 -6.754 1 97.31 55 ILE B N 1
ATOM 1644 C CA . ILE B 1 55 ? 0.631 -23.25 -8.164 1 97.31 55 ILE B CA 1
ATOM 1645 C C . ILE B 1 55 ? 0.406 -21.766 -8.359 1 97.31 55 ILE B C 1
ATOM 1647 O O . ILE B 1 55 ? 0.661 -21.234 -9.445 1 97.31 55 ILE B O 1
ATOM 1651 N N . ALA B 1 56 ? -0.099 -21.062 -7.363 1 96.75 56 ALA B N 1
ATOM 1652 C CA . ALA B 1 56 ? -0.403 -19.641 -7.484 1 96.75 56 ALA B CA 1
ATOM 1653 C C . ALA B 1 56 ? -0.176 -18.922 -6.164 1 96.75 56 ALA B C 1
ATOM 1655 O O . ALA B 1 56 ? -0.401 -19.484 -5.09 1 96.75 56 ALA B O 1
ATOM 1656 N N . VAL B 1 57 ? 0.224 -17.672 -6.301 1 96.81 57 VAL B N 1
ATOM 1657 C CA . VAL B 1 57 ? 0.407 -16.844 -5.109 1 96.81 57 VAL B CA 1
ATOM 1658 C C . VAL B 1 57 ? 0.02 -15.398 -5.414 1 96.81 57 VAL B C 1
ATOM 1660 O O . VAL B 1 57 ? 0.026 -14.984 -6.574 1 96.81 57 VAL B O 1
ATOM 1663 N N . ALA B 1 58 ? -0.334 -14.688 -4.352 1 94.38 58 ALA B N 1
ATOM 1664 C CA . ALA B 1 58 ? -0.555 -13.242 -4.387 1 94.38 58 ALA B CA 1
ATOM 1665 C C . ALA B 1 58 ? -0.521 -12.648 -2.98 1 94.38 58 ALA B C 1
ATOM 1667 O O . ALA B 1 58 ? -0.715 -13.367 -1.993 1 94.38 58 ALA B O 1
ATOM 1668 N N . ARG B 1 59 ? -0.288 -11.438 -2.916 1 95.81 59 ARG B N 1
ATOM 1669 C CA . ARG B 1 59 ? -0.312 -10.734 -1.636 1 95.81 59 ARG B CA 1
ATOM 1670 C C . ARG B 1 59 ? -0.751 -9.289 -1.811 1 95.81 59 ARG B C 1
ATOM 1672 O O . ARG B 1 59 ? -0.671 -8.734 -2.91 1 95.81 59 ARG B O 1
ATOM 1679 N N . ALA B 1 60 ? -1.196 -8.648 -0.663 1 93.94 60 ALA B N 1
ATOM 1680 C CA . ALA B 1 60 ? -1.593 -7.242 -0.707 1 93.94 60 ALA B CA 1
ATOM 1681 C C . ALA B 1 60 ? -1.354 -6.562 0.638 1 93.94 60 ALA B C 1
ATOM 1683 O O . ALA B 1 60 ? -1.608 -7.148 1.691 1 93.94 60 ALA B O 1
ATOM 1684 N N . ILE B 1 61 ? -0.829 -5.402 0.565 1 94.38 61 ILE B N 1
ATOM 1685 C CA . ILE B 1 61 ? -0.858 -4.516 1.723 1 94.38 61 ILE B CA 1
ATOM 1686 C C . ILE B 1 61 ? -2.078 -3.604 1.643 1 94.38 61 ILE B C 1
ATOM 1688 O O . ILE B 1 61 ? -2.459 -3.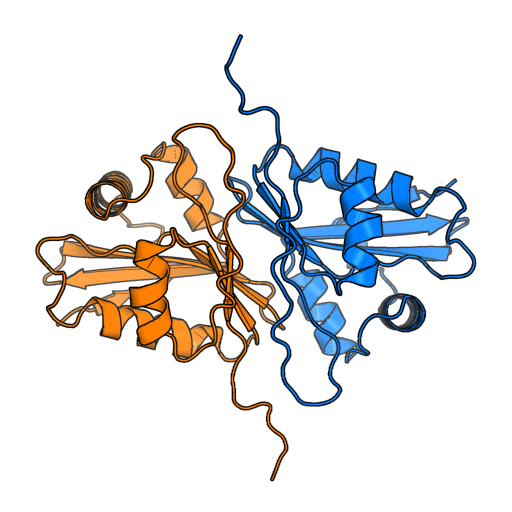158 0.556 1 94.38 61 ILE B O 1
ATOM 1692 N N . SER B 1 62 ? -2.715 -3.367 2.811 1 94.5 62 SER B N 1
ATOM 1693 C CA . SER B 1 62 ? -3.986 -2.652 2.826 1 94.5 62 SER B CA 1
ATOM 1694 C C . SER B 1 62 ? -4.176 -1.887 4.133 1 94.5 62 SER B C 1
ATOM 1696 O O . SER B 1 62 ? -3.721 -2.33 5.188 1 94.5 62 SER B O 1
ATOM 1698 N N . ASP B 1 63 ? -4.793 -0.731 4 1 94.19 63 ASP B N 1
ATOM 1699 C CA . ASP B 1 63 ? -5.219 -0.028 5.207 1 94.19 63 ASP B CA 1
ATOM 1700 C C . ASP B 1 63 ? -6.594 -0.508 5.664 1 94.19 63 ASP B C 1
ATOM 1702 O O . ASP B 1 63 ? -7.16 0.028 6.621 1 94.19 63 ASP B O 1
ATOM 1706 N N . CYS B 1 64 ? -7.16 -1.439 4.941 1 95.88 64 CYS B N 1
ATOM 1707 C CA . CYS B 1 64 ? -8.453 -2.045 5.227 1 95.88 64 CYS B CA 1
ATOM 1708 C C . CYS B 1 64 ? -9.547 -0.983 5.328 1 95.88 64 CYS B C 1
ATOM 1710 O O . CYS B 1 64 ? -10.453 -1.092 6.156 1 95.88 64 CYS B O 1
ATOM 1712 N N . THR B 1 65 ? -9.414 0.061 4.605 1 93.56 65 THR B N 1
ATOM 1713 C CA . THR B 1 65 ? -10.391 1.148 4.633 1 93.56 65 THR B CA 1
ATOM 1714 C C . THR B 1 65 ? -10.625 1.701 3.23 1 93.56 65 THR B C 1
ATOM 1716 O O . THR B 1 65 ? -11.742 1.647 2.715 1 93.56 65 THR B O 1
ATOM 1719 N N . TRP B 1 66 ? -9.5 2.18 2.596 1 84.75 66 TRP B N 1
ATOM 1720 C CA . TRP B 1 66 ? -9.734 2.875 1.334 1 84.75 66 TRP B CA 1
ATOM 1721 C C . TRP B 1 66 ? -8.805 2.354 0.245 1 84.75 66 TRP B C 1
ATOM 1723 O O . TRP B 1 66 ? -9.094 2.48 -0.946 1 84.75 66 TRP B O 1
ATOM 1733 N N . SER B 1 67 ? -7.645 1.794 0.702 1 83.31 67 SER B N 1
ATOM 1734 C CA . SER B 1 67 ? -6.625 1.52 -0.306 1 83.31 67 SER B CA 1
ATOM 1735 C C . SER B 1 67 ? -5.945 0.18 -0.051 1 83.31 67 SER B C 1
ATOM 1737 O O . SER B 1 67 ? -5.617 -0.149 1.091 1 83.31 67 SER B O 1
ATOM 1739 N N . SER B 1 68 ? -5.766 -0.525 -1.148 1 88.06 68 SER B N 1
ATOM 1740 C CA . SER B 1 68 ? -4.992 -1.762 -1.151 1 88.06 68 SER B CA 1
ATOM 1741 C C . SER B 1 68 ? -3.998 -1.79 -2.309 1 88.06 68 SER B C 1
ATOM 1743 O O . SER B 1 68 ? -4.301 -1.313 -3.404 1 88.06 68 SER B O 1
ATOM 1745 N N . TYR B 1 69 ? -2.857 -2.326 -1.98 1 85.06 69 TYR B N 1
ATOM 1746 C CA . TYR B 1 69 ? -1.833 -2.547 -2.994 1 85.06 69 TYR B CA 1
ATOM 1747 C C . TYR B 1 69 ? -1.581 -4.035 -3.201 1 85.06 69 TYR B C 1
ATOM 1749 O O . TYR B 1 69 ? -1.145 -4.73 -2.281 1 85.06 69 TYR B O 1
ATOM 1757 N N . LEU B 1 70 ? -1.882 -4.449 -4.422 1 87.44 70 LEU B N 1
ATOM 1758 C CA . LEU B 1 70 ? -1.729 -5.852 -4.793 1 87.44 70 LEU B CA 1
ATOM 1759 C C . LEU B 1 70 ? -0.394 -6.082 -5.492 1 87.44 70 LEU B C 1
ATOM 1761 O O . LEU B 1 70 ? -0.027 -5.34 -6.406 1 87.44 70 LEU B O 1
ATOM 1765 N N . ALA B 1 71 ? 0.314 -7.172 -5.039 1 86.62 71 ALA B N 1
ATOM 1766 C CA . ALA B 1 71 ? 1.642 -7.449 -5.578 1 86.62 71 AL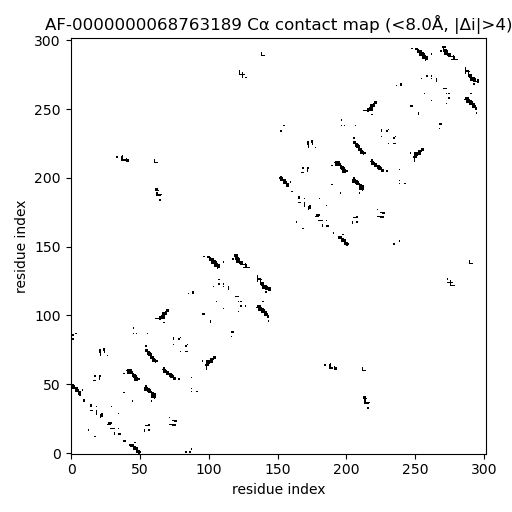A B CA 1
ATOM 1767 C C . ALA B 1 71 ? 1.886 -8.953 -5.688 1 86.62 71 ALA B C 1
ATOM 1769 O O . ALA B 1 71 ? 1.179 -9.75 -5.062 1 86.62 71 ALA B O 1
ATOM 1770 N N . ASP B 1 72 ? 2.838 -9.32 -6.516 1 89.88 72 ASP B N 1
ATOM 1771 C CA . ASP B 1 72 ? 3.387 -10.664 -6.613 1 89.88 72 ASP B CA 1
ATOM 1772 C C . ASP B 1 72 ? 2.307 -11.672 -7 1 89.88 72 ASP B C 1
ATOM 1774 O O . ASP B 1 72 ? 2.209 -12.75 -6.406 1 89.88 72 ASP B O 1
ATOM 1778 N N . VAL B 1 73 ? 1.508 -11.203 -7.875 1 89.62 73 VAL B N 1
ATOM 1779 C CA . VAL B 1 73 ? 0.508 -12.109 -8.422 1 89.62 73 VAL B CA 1
ATOM 1780 C C . VAL B 1 73 ? 1.158 -13.031 -9.453 1 89.62 73 VAL B C 1
ATOM 1782 O O . VAL B 1 73 ? 1.664 -12.57 -10.477 1 89.62 73 VAL B O 1
ATOM 1785 N N . ALA B 1 74 ? 1.108 -14.352 -9.141 1 91.12 74 ALA B N 1
ATOM 1786 C CA . ALA B 1 74 ? 1.818 -15.281 -10.016 1 91.12 74 ALA B CA 1
ATOM 1787 C C . ALA B 1 74 ? 1.135 -16.641 -10.047 1 91.12 74 ALA B C 1
ATOM 1789 O O . ALA B 1 74 ? 0.644 -17.125 -9.016 1 91.12 74 ALA B O 1
ATOM 1790 N N . ILE B 1 75 ? 1.097 -17.141 -11.211 1 93.5 75 ILE B N 1
ATOM 1791 C CA . ILE B 1 75 ? 0.662 -18.516 -11.469 1 93.5 75 ILE B CA 1
ATOM 1792 C C . ILE B 1 75 ? 1.756 -19.266 -12.227 1 93.5 75 ILE B C 1
ATOM 1794 O O . ILE B 1 75 ? 2.377 -18.719 -13.141 1 93.5 75 ILE B O 1
ATOM 1798 N N . VAL B 1 76 ? 1.968 -20.5 -11.859 1 94.19 76 VAL B N 1
ATOM 1799 C CA . VAL B 1 76 ? 2.967 -21.281 -12.578 1 94.19 76 VAL B CA 1
ATOM 1800 C C . VAL B 1 76 ? 2.645 -21.281 -14.07 1 94.19 76 VAL B C 1
ATOM 1802 O O . VAL B 1 76 ? 1.481 -21.406 -14.461 1 94.19 76 VAL B O 1
ATOM 1805 N N . PRO B 1 77 ? 3.594 -21.141 -14.898 1 91.81 77 PRO B N 1
ATOM 1806 C CA . PRO B 1 77 ? 3.361 -21.031 -16.344 1 91.81 77 PRO B CA 1
ATOM 1807 C C . PRO B 1 77 ? 2.604 -22.234 -16.906 1 91.81 77 PRO B C 1
ATOM 1809 O O . PRO B 1 77 ? 1.731 -22.062 -17.766 1 91.81 77 PRO B O 1
ATOM 1812 N N . ALA B 1 78 ? 2.873 -23.391 -16.453 1 93.38 78 ALA B N 1
ATOM 1813 C CA . ALA B 1 78 ? 2.252 -24.625 -16.938 1 93.38 78 ALA B CA 1
ATOM 1814 C C . ALA B 1 78 ? 0.742 -24.594 -16.719 1 93.38 78 ALA B C 1
ATOM 1816 O O . ALA B 1 78 ? 0.006 -25.375 -17.328 1 93.38 78 ALA B O 1
ATOM 1817 N N . ARG B 1 79 ? 0.307 -23.703 -15.898 1 92.06 79 ARG B N 1
ATOM 1818 C CA . ARG B 1 79 ? -1.111 -23.656 -15.562 1 92.06 79 ARG B CA 1
ATOM 1819 C C . ARG B 1 79 ? -1.745 -22.344 -16.016 1 92.06 79 ARG B C 1
ATOM 1821 O O . ARG B 1 79 ? -2.887 -22.047 -15.656 1 92.06 79 ARG B O 1
ATOM 1828 N N . GLN B 1 80 ? -0.995 -21.609 -16.734 1 86.75 80 GLN B N 1
ATOM 1829 C CA . GLN B 1 80 ? -1.533 -20.359 -17.266 1 86.75 80 GLN B CA 1
ATOM 1830 C C . GLN B 1 80 ? -2.449 -20.609 -18.453 1 86.75 80 GLN B C 1
ATOM 1832 O O . GLN B 1 80 ? -2.305 -21.625 -19.156 1 86.75 80 GLN B O 1
ATOM 1837 N N . GLY B 1 81 ? -3.445 -19.734 -18.609 1 83.75 81 GLY B N 1
ATOM 1838 C CA . GLY B 1 81 ? -4.375 -19.875 -19.719 1 83.75 81 GLY B CA 1
ATOM 1839 C C . GLY B 1 81 ? -5.445 -20.922 -19.469 1 83.75 81 GLY B C 1
ATOM 1840 O O . GLY B 1 81 ? -6.156 -21.312 -20.391 1 83.75 81 GLY B O 1
ATOM 1841 N N . GLN B 1 82 ? -5.5 -21.391 -18.281 1 89.94 82 GLN B N 1
ATOM 1842 C CA . GLN B 1 82 ? -6.445 -22.438 -17.938 1 89.94 82 GLN B CA 1
ATOM 1843 C C . GLN B 1 82 ? -7.527 -21.922 -17 1 89.94 82 GLN B C 1
ATOM 1845 O O . GLN B 1 82 ? -8.258 -22.719 -16.391 1 89.94 82 GLN B O 1
ATOM 1850 N N . GLY B 1 83 ? -7.527 -20.625 -16.812 1 87.19 83 GLY B N 1
ATOM 1851 C CA . GLY B 1 83 ? -8.578 -20.031 -16 1 87.19 83 GLY B CA 1
ATOM 1852 C C . GLY B 1 83 ? -8.172 -19.812 -14.562 1 87.19 83 GLY B C 1
ATOM 1853 O O . GLY B 1 83 ? -8.914 -19.203 -13.789 1 87.19 83 GLY B O 1
ATOM 1854 N N . TYR B 1 84 ? -7.059 -20.281 -14.188 1 89.69 84 TYR B N 1
ATOM 1855 C CA . TYR B 1 84 ? -6.605 -20.156 -12.805 1 89.69 84 TYR B CA 1
ATOM 1856 C C . TYR B 1 84 ? -6.348 -18.688 -12.445 1 89.69 84 TYR B C 1
ATOM 1858 O O . TYR B 1 84 ? -6.617 -18.266 -11.312 1 89.69 84 TYR B O 1
ATOM 1866 N N . GLY B 1 85 ? -5.816 -17.984 -13.359 1 85.06 85 GLY B N 1
ATOM 1867 C CA . GLY B 1 85 ? -5.617 -16.562 -13.133 1 85.06 85 GLY B CA 1
ATOM 1868 C C . GLY B 1 85 ? -6.902 -15.812 -12.836 1 85.06 85 GLY B C 1
ATOM 1869 O O . GLY B 1 85 ? -6.953 -15 -11.914 1 85.06 85 GLY B O 1
ATOM 1870 N N . GLN B 1 86 ? -7.832 -16.109 -13.586 1 83.44 86 GLN B N 1
ATOM 1871 C CA . GLN B 1 86 ? -9.141 -15.5 -13.375 1 83.44 86 GLN B CA 1
ATOM 1872 C C . GLN B 1 86 ? -9.719 -15.891 -12.016 1 83.44 86 GLN B C 1
ATOM 1874 O O . GLN B 1 86 ? -10.266 -15.047 -11.305 1 83.44 86 GLN B O 1
ATOM 1879 N N . GLN B 1 87 ? -9.688 -17.078 -11.727 1 89 87 GLN B N 1
ATOM 1880 C CA . GLN B 1 87 ? -10.164 -17.562 -10.43 1 89 87 GLN B CA 1
ATOM 1881 C C . GLN B 1 87 ? -9.461 -16.844 -9.281 1 89 87 GLN B C 1
ATOM 1883 O O . GLN B 1 87 ? -10.109 -16.422 -8.32 1 89 87 GLN B O 1
ATOM 1888 N N . LEU B 1 88 ? -8.18 -16.781 -9.352 1 90.81 88 LEU B N 1
ATOM 1889 C CA . LEU B 1 88 ? -7.387 -16.109 -8.328 1 90.81 88 LEU B CA 1
ATOM 1890 C C . LEU B 1 88 ? -7.793 -14.641 -8.219 1 90.81 88 LEU B C 1
ATOM 1892 O O . LEU B 1 88 ? -8.031 -14.141 -7.113 1 90.81 88 LEU B O 1
ATOM 1896 N N . MET B 1 89 ? -7.953 -14 -9.289 1 86.38 89 MET B N 1
ATOM 1897 C CA . MET B 1 89 ? -8.273 -12.57 -9.312 1 86.38 89 MET B CA 1
ATOM 1898 C C . MET B 1 89 ? -9.672 -12.32 -8.758 1 86.38 89 MET B C 1
ATOM 1900 O O . MET B 1 89 ? -9.898 -11.312 -8.078 1 86.38 89 MET B O 1
ATOM 1904 N N . LEU B 1 90 ? -10.539 -13.148 -9.094 1 85.44 90 LEU B N 1
ATOM 1905 C CA . LEU B 1 90 ? -11.891 -13.016 -8.555 1 85.44 90 LEU B CA 1
ATOM 1906 C C . LEU B 1 90 ? -11.883 -13.117 -7.031 1 85.44 90 LEU B C 1
ATOM 1908 O O . LEU B 1 90 ? -12.562 -12.344 -6.352 1 85.44 90 LEU B O 1
ATOM 1912 N N . ALA B 1 91 ? -11.172 -14.047 -6.516 1 91.19 91 ALA B N 1
ATOM 1913 C CA . ALA B 1 91 ? -11.055 -14.188 -5.07 1 91.19 91 ALA B CA 1
ATOM 1914 C C . ALA B 1 91 ? -10.445 -12.938 -4.441 1 91.19 91 ALA B C 1
ATOM 1916 O O . ALA B 1 91 ? -10.906 -12.469 -3.4 1 91.19 91 ALA B O 1
ATOM 1917 N N . ILE B 1 92 ? -9.391 -12.453 -5.074 1 90 92 ILE B N 1
ATOM 1918 C CA . ILE B 1 92 ? -8.695 -11.258 -4.605 1 90 92 ILE B CA 1
ATOM 1919 C C . ILE B 1 92 ? -9.656 -10.07 -4.625 1 90 92 ILE B C 1
ATOM 1921 O O . ILE B 1 92 ? -9.773 -9.344 -3.635 1 90 92 ILE B O 1
ATOM 1925 N N . ARG B 1 93 ? -10.305 -9.875 -5.656 1 83.56 93 ARG B N 1
ATOM 1926 C CA . ARG B 1 93 ? -11.234 -8.766 -5.82 1 83.56 93 ARG B CA 1
ATOM 1927 C C . ARG B 1 93 ? -12.336 -8.812 -4.766 1 83.56 93 ARG B C 1
ATOM 1929 O O . ARG B 1 93 ? -12.664 -7.793 -4.156 1 83.56 93 ARG B O 1
ATOM 1936 N N . GLU B 1 94 ? -12.914 -9.891 -4.609 1 88.38 94 GLU B N 1
ATOM 1937 C CA . GLU B 1 94 ? -13.992 -10.055 -3.633 1 88.38 94 GLU B CA 1
ATOM 1938 C C . GLU B 1 94 ? -13.531 -9.641 -2.236 1 88.38 94 GLU B C 1
ATOM 1940 O O . GLU B 1 94 ? -14.305 -9.055 -1.475 1 88.38 94 GLU B O 1
ATOM 1945 N N . GLN B 1 95 ? -12.375 -9.938 -1.93 1 93.19 95 GLN B N 1
ATOM 1946 C CA . GLN B 1 95 ? -11.859 -9.648 -0.593 1 93.19 95 GLN B CA 1
ATOM 1947 C C . GLN B 1 95 ? -11.438 -8.188 -0.465 1 93.19 95 GLN B C 1
ATOM 1949 O O . GLN B 1 95 ? -11.57 -7.59 0.604 1 93.19 95 GLN B O 1
ATOM 1954 N N . LEU B 1 96 ? -10.922 -7.621 -1.578 1 89.56 96 LEU B N 1
ATOM 1955 C CA . LEU B 1 96 ? -10.32 -6.297 -1.476 1 89.56 96 LEU B CA 1
ATOM 1956 C C . LEU B 1 96 ? -11.328 -5.207 -1.812 1 89.56 96 LEU B C 1
ATOM 1958 O O . LEU B 1 96 ? -11.164 -4.055 -1.408 1 89.56 96 LEU B O 1
ATOM 1962 N N . LEU B 1 97 ? -12.336 -5.5 -2.488 1 82.81 97 LEU B N 1
ATOM 1963 C CA . LEU B 1 97 ? -13.289 -4.52 -2.994 1 82.81 97 LEU B CA 1
ATOM 1964 C C . LEU B 1 97 ? -13.883 -3.699 -1.854 1 82.81 97 LEU B C 1
ATOM 1966 O O . LEU B 1 97 ? -14.062 -2.486 -1.986 1 82.81 97 LEU B O 1
ATOM 1970 N N . PRO B 1 98 ? -14.195 -4.277 -0.745 1 89.12 98 PRO B N 1
ATOM 1971 C CA . PRO B 1 98 ? -14.773 -3.502 0.354 1 89.12 98 PRO B CA 1
ATOM 1972 C C . PRO B 1 98 ? -13.836 -2.412 0.869 1 89.12 98 PRO B C 1
ATOM 1974 O O . PRO B 1 98 ? -14.273 -1.506 1.584 1 89.12 98 PRO B O 1
ATOM 1977 N N . PHE B 1 99 ? -12.594 -2.525 0.546 1 87.12 99 PHE B N 1
ATOM 1978 C CA . PHE B 1 99 ? -11.609 -1.594 1.089 1 87.12 99 PHE B CA 1
ATOM 1979 C C . PHE B 1 99 ? -11.227 -0.547 0.05 1 87.12 99 PHE B C 1
ATOM 1981 O O . PHE B 1 99 ? -10.141 0.038 0.122 1 87.12 99 PHE B O 1
ATOM 1988 N N . GLY B 1 100 ? -12.008 -0.406 -0.897 1 78.19 100 GLY B N 1
ATOM 1989 C CA . GLY B 1 100 ? -11.852 0.719 -1.806 1 78.19 100 GLY B CA 1
ATOM 1990 C C . GLY B 1 100 ? -10.961 0.409 -2.994 1 78.19 100 GLY B C 1
ATOM 1991 O O . GLY B 1 100 ? -11.156 -0.598 -3.678 1 78.19 100 GLY B O 1
ATOM 1992 N N . LYS B 1 101 ? -9.953 1.308 -3.127 1 71.06 101 LYS B N 1
ATOM 1993 C CA . LYS B 1 101 ? -9.148 1.249 -4.34 1 71.06 101 LYS B CA 1
ATOM 1994 C C . LYS B 1 101 ? -8.078 0.161 -4.242 1 71.06 101 LYS B C 1
ATOM 1996 O O . LYS B 1 101 ? -7.508 -0.057 -3.172 1 71.06 101 LYS B O 1
ATOM 2001 N N . ILE B 1 102 ? -7.883 -0.454 -5.371 1 77 102 ILE B N 1
ATOM 2002 C CA . ILE B 1 102 ? -6.828 -1.458 -5.484 1 77 102 ILE B CA 1
ATOM 2003 C C . ILE B 1 102 ? -5.781 -0.995 -6.492 1 77 102 ILE B C 1
ATOM 2005 O O . ILE B 1 102 ? -6.113 -0.645 -7.629 1 77 102 ILE B O 1
ATOM 2009 N N . PHE B 1 103 ? -4.523 -1.018 -5.953 1 71.31 103 PHE B N 1
ATOM 2010 C CA . PHE B 1 103 ? -3.393 -0.636 -6.793 1 71.31 103 PHE B CA 1
ATOM 2011 C C . PHE B 1 103 ? -2.553 -1.854 -7.156 1 71.31 103 PHE B C 1
ATOM 2013 O O . PHE B 1 103 ? -2.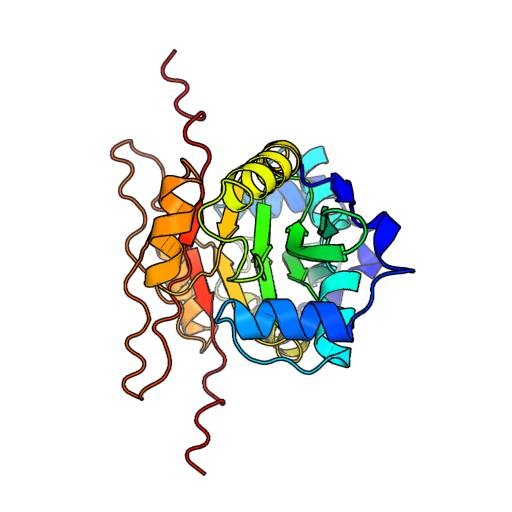375 -2.758 -6.336 1 71.31 103 PHE B O 1
ATOM 2020 N N . ILE B 1 104 ? -2.145 -1.837 -8.453 1 70.19 104 ILE B N 1
ATOM 2021 C CA . ILE B 1 104 ? -1.197 -2.857 -8.891 1 70.19 104 ILE B CA 1
ATOM 2022 C C . ILE B 1 104 ? -0.019 -2.199 -9.602 1 70.19 104 ILE B C 1
ATOM 2024 O O . ILE B 1 104 ? -0.192 -1.203 -10.312 1 70.19 104 ILE B O 1
ATOM 2028 N N . TYR B 1 105 ? 1.155 -2.664 -9.211 1 57.06 105 TYR B N 1
ATOM 2029 C CA . TYR B 1 105 ? 2.326 -2.246 -9.969 1 57.06 105 TYR B CA 1
ATOM 2030 C C . TYR B 1 105 ? 2.832 -3.377 -10.859 1 57.06 105 TYR B C 1
ATOM 2032 O O . TYR B 1 105 ? 3.174 -4.453 -10.367 1 57.06 105 TYR B O 1
ATOM 2040 N N . ALA B 1 106 ? 2.254 -3.326 -12.047 1 51.25 106 ALA B N 1
ATOM 2041 C CA . ALA B 1 106 ? 2.682 -4.387 -12.961 1 51.25 106 ALA B CA 1
ATOM 2042 C C . ALA B 1 106 ? 3.439 -3.812 -14.156 1 51.25 106 ALA B C 1
ATOM 2044 O O . ALA B 1 106 ? 3.26 -2.646 -14.508 1 51.25 106 ALA B O 1
ATOM 2045 N N . VAL B 1 107 ? 4.465 -4.621 -14.562 1 46.25 107 VAL B N 1
ATOM 2046 C CA . VAL B 1 107 ? 5.098 -4.336 -15.852 1 46.25 107 VAL B CA 1
ATOM 2047 C C . VAL B 1 107 ? 4.043 -4.328 -16.953 1 46.25 107 VAL B C 1
ATOM 2049 O O . VAL B 1 107 ? 3.025 -5.016 -16.859 1 46.25 107 VAL B O 1
ATOM 2052 N N . ALA B 1 108 ? 4.168 -3.318 -17.875 1 46.16 108 ALA B N 1
ATOM 2053 C CA . ALA B 1 108 ? 3.225 -2.982 -18.938 1 46.16 108 ALA B CA 1
ATOM 2054 C C . ALA B 1 108 ? 2.541 -4.234 -19.484 1 46.16 108 ALA B C 1
ATOM 2056 O O . ALA B 1 108 ? 1.321 -4.254 -19.672 1 46.16 108 ALA B O 1
ATOM 2057 N N . ASP B 1 109 ? 3.301 -5.156 -19.828 1 47.75 109 ASP B N 1
ATOM 2058 C CA . ASP B 1 109 ? 2.752 -6.328 -20.5 1 47.75 109 ASP B CA 1
ATOM 2059 C C . ASP B 1 109 ? 1.799 -7.094 -19.578 1 47.75 109 ASP B C 1
ATOM 2061 O O . ASP B 1 109 ? 0.838 -7.707 -20.047 1 47.75 109 ASP B O 1
ATOM 2065 N N . LYS B 1 110 ? 2.086 -7.004 -18.406 1 53.34 110 LYS B N 1
ATOM 2066 C CA . LYS B 1 110 ? 1.269 -7.773 -17.469 1 53.34 110 LYS B CA 1
ATOM 2067 C C . LYS B 1 110 ? 0.05 -6.977 -17.016 1 53.34 110 LYS B C 1
ATOM 2069 O O . LYS B 1 110 ? -0.962 -7.555 -16.625 1 53.34 110 LYS B O 1
ATOM 2074 N N . ILE B 1 111 ? 0.135 -5.688 -17.25 1 50.91 111 ILE B N 1
ATOM 2075 C CA . ILE B 1 111 ? -0.965 -4.805 -16.875 1 50.91 111 ILE B CA 1
ATOM 2076 C C . ILE B 1 111 ? -2.191 -5.121 -17.734 1 50.91 111 ILE B C 1
ATOM 2078 O O . ILE B 1 111 ? -3.32 -5.117 -17.234 1 50.91 111 ILE B O 1
ATOM 2082 N N . THR B 1 112 ? -1.865 -5.34 -18.906 1 48.47 112 THR B N 1
ATOM 2083 C CA . THR B 1 112 ? -2.971 -5.633 -19.812 1 48.47 112 THR B CA 1
ATOM 2084 C C . THR B 1 112 ? -3.771 -6.836 -19.312 1 48.47 112 THR B C 1
ATOM 2086 O O . THR B 1 112 ? -5 -6.844 -19.391 1 48.47 112 THR B O 1
ATOM 2089 N N . PHE B 1 113 ? -3.004 -7.852 -19.125 1 51.34 113 PHE B N 1
ATOM 2090 C CA . PHE B 1 113 ? -3.695 -9.047 -18.641 1 51.34 113 PHE B CA 1
ATOM 2091 C C . PHE B 1 113 ? -4.504 -8.742 -17.391 1 51.34 113 PHE B C 1
ATOM 2093 O O . PHE B 1 113 ? -5.656 -9.164 -17.266 1 51.34 113 PHE B O 1
ATOM 2100 N N . LEU B 1 114 ? -3.834 -7.965 -16.531 1 54.72 114 LEU B N 1
ATOM 2101 C CA . LEU B 1 114 ? -4.504 -7.672 -15.266 1 54.72 114 LEU B CA 1
ATOM 2102 C C . LEU B 1 114 ? -5.68 -6.723 -15.484 1 54.72 114 LEU B C 1
ATOM 2104 O O . LEU B 1 114 ? -6.695 -6.816 -14.789 1 54.72 114 LEU B O 1
ATOM 2108 N N . SER B 1 115 ? -5.398 -5.777 -16.375 1 49.72 115 SER B N 1
ATOM 2109 C CA . SER B 1 115 ? -6.465 -4.832 -16.688 1 49.72 115 SER B CA 1
ATOM 2110 C C . SER B 1 115 ? -7.703 -5.551 -17.203 1 49.72 115 SER B C 1
ATOM 2112 O O . SER B 1 115 ? -8.828 -5.133 -16.938 1 49.72 115 SER B O 1
ATOM 2114 N N . ALA B 1 116 ? -7.379 -6.34 -18.125 1 44.78 116 ALA B N 1
ATOM 2115 C CA . ALA B 1 116 ? -8.523 -7.07 -18.672 1 44.78 116 ALA B CA 1
ATOM 2116 C C . ALA B 1 116 ? -9.32 -7.738 -17.562 1 44.78 116 ALA B C 1
ATOM 2118 O O . ALA B 1 116 ? -10.547 -7.879 -17.656 1 44.78 116 ALA B O 1
ATOM 2119 N N . LEU B 1 117 ? -8.648 -8.289 -16.875 1 42.31 117 LEU B N 1
ATOM 2120 C CA . LEU B 1 117 ? -9.359 -8.969 -15.805 1 42.31 117 LEU B CA 1
ATOM 2121 C C . LEU B 1 117 ? -9.898 -7.961 -14.797 1 42.31 117 LEU B C 1
ATOM 2123 O O . LEU B 1 117 ? -10.945 -8.195 -14.18 1 42.31 117 LEU B O 1
ATOM 2127 N N . TRP B 1 118 ? -9.039 -7.113 -14.469 1 44.25 118 TRP B N 1
ATOM 2128 C CA . TRP B 1 118 ? -9.445 -6.258 -13.359 1 44.25 118 TRP B CA 1
ATOM 2129 C C . TRP B 1 118 ? -10.297 -5.094 -13.852 1 44.25 118 TRP B C 1
ATOM 2131 O O . TRP B 1 118 ? -9.812 -4.234 -14.586 1 44.25 118 TRP B O 1
ATOM 2141 N N . LEU B 1 119 ? -11.312 -5.238 -14.523 1 38.69 119 LEU B N 1
ATOM 2142 C CA . LEU B 1 119 ? -12.305 -4.199 -14.789 1 38.69 119 LEU B CA 1
ATOM 2143 C C . LEU B 1 119 ? -11.836 -2.852 -14.25 1 38.69 119 LEU B C 1
ATOM 2145 O O . LEU B 1 119 ? -12.641 -1.938 -14.055 1 38.69 119 LEU B O 1
ATOM 2149 N N . CYS B 1 120 ? -10.891 -2.836 -13.438 1 37.09 120 CYS B N 1
ATOM 2150 C CA . CYS B 1 120 ? -10.648 -1.476 -12.969 1 37.09 120 CYS B CA 1
ATOM 2151 C C . CYS B 1 120 ? -9.555 -0.802 -13.797 1 37.09 120 CYS B C 1
ATOM 2153 O O . CYS B 1 120 ? -8.727 -1.479 -14.406 1 37.09 120 CYS B O 1
ATOM 2155 N N . HIS B 1 121 ? -9.891 0.433 -14.281 1 33.88 121 HIS B N 1
ATOM 2156 C CA . HIS B 1 121 ? -9.031 1.302 -15.078 1 33.88 121 HIS B CA 1
ATOM 2157 C C . HIS B 1 121 ? -7.648 1.44 -14.453 1 33.88 121 HIS B C 1
ATOM 2159 O O . HIS B 1 121 ? -7.527 1.776 -13.273 1 33.88 121 HIS B O 1
ATOM 2165 N N . VAL B 1 122 ? -6.895 0.55 -14.859 1 38.09 122 VAL B N 1
ATOM 2166 C CA . VAL B 1 122 ? -5.469 0.701 -14.586 1 38.09 122 VAL B CA 1
ATOM 2167 C C . VAL B 1 122 ? -4.945 1.973 -15.25 1 38.09 122 VAL B C 1
ATOM 2169 O O . VAL B 1 122 ? -5.152 2.184 -16.453 1 38.09 122 VAL B O 1
ATOM 2172 N N . ASP B 1 123 ? -4.938 3.074 -14.586 1 36.97 123 ASP B N 1
ATOM 2173 C CA . ASP B 1 123 ? -4.289 4.195 -15.258 1 36.97 123 ASP B CA 1
ATOM 2174 C C . ASP B 1 123 ? -2.826 3.883 -15.562 1 36.97 123 ASP B C 1
ATOM 2176 O O . ASP B 1 123 ? -2.047 3.586 -14.656 1 36.97 123 ASP B O 1
ATOM 2180 N N . TYR B 1 124 ? -2.643 3.324 -16.781 1 34.81 124 TYR B N 1
ATOM 2181 C CA . TYR B 1 124 ? -1.354 3.014 -17.391 1 34.81 124 TYR B CA 1
ATOM 2182 C C . TYR B 1 124 ? -0.484 4.262 -17.5 1 34.81 124 TYR B C 1
ATOM 2184 O O . TYR B 1 124 ? -0.81 5.191 -18.234 1 34.81 124 TYR B O 1
ATOM 2192 N N . ARG B 1 125 ? -0.207 5.145 -16.641 1 36.66 125 ARG B N 1
ATOM 2193 C CA . ARG B 1 125 ? 0.672 6.133 -17.266 1 36.66 125 ARG B CA 1
ATOM 2194 C C . ARG B 1 125 ? 2.066 5.562 -17.484 1 36.66 125 ARG B C 1
ATOM 2196 O O . ARG B 1 125 ? 2.525 4.707 -16.734 1 36.66 125 ARG B O 1
ATOM 2203 N N . HIS B 1 126 ? 2.762 6 -18.797 1 32.09 126 HIS B N 1
ATOM 2204 C CA . HIS B 1 126 ? 4.09 5.695 -19.312 1 32.09 126 HIS B CA 1
ATOM 2205 C C . HIS B 1 126 ? 5.109 5.57 -18.188 1 32.09 126 HIS B C 1
ATOM 2207 O O . HIS B 1 126 ? 5.188 6.434 -17.312 1 32.09 126 HIS B O 1
ATOM 2213 N N . GLY B 1 127 ? 5.395 4.391 -17.828 1 33.91 127 GLY B N 1
ATOM 2214 C CA . GLY B 1 127 ? 6.586 4.102 -17.047 1 33.91 127 GLY B CA 1
ATOM 2215 C C . GLY B 1 127 ? 7.715 5.082 -17.297 1 33.91 127 GLY B C 1
ATOM 2216 O O . GLY B 1 127 ? 7.742 5.754 -18.328 1 33.91 127 GLY B O 1
ATOM 2217 N N . LEU B 1 128 ? 8.18 5.785 -16.344 1 31.33 128 LEU B N 1
ATOM 2218 C CA . LEU B 1 128 ? 9.453 6.434 -16.641 1 31.33 128 LEU B CA 1
ATOM 2219 C C . LEU B 1 128 ? 10.312 5.559 -17.562 1 31.33 128 LEU B C 1
ATOM 2221 O O . LEU B 1 128 ? 10.445 4.359 -17.312 1 31.33 128 LEU B O 1
ATOM 2225 N N . ARG B 1 129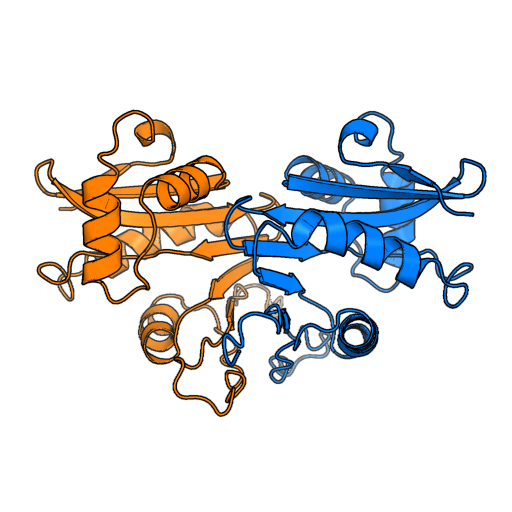 ? 10.273 5.887 -18.891 1 30.78 129 ARG B N 1
ATOM 2226 C CA . ARG B 1 129 ? 11.484 5.512 -19.609 1 30.78 129 ARG B CA 1
ATOM 2227 C C . ARG B 1 129 ? 12.727 5.762 -18.766 1 30.78 129 ARG B C 1
ATOM 2229 O O . ARG B 1 129 ? 13.102 6.91 -18.531 1 30.78 129 ARG B O 1
ATOM 2236 N N . GLN B 1 130 ? 12.906 5.332 -17.469 1 29.86 130 GLN B N 1
ATOM 2237 C CA . GLN B 1 130 ? 14.352 5.332 -17.297 1 29.86 130 GLN B CA 1
ATOM 2238 C C . GLN B 1 130 ? 15.062 4.926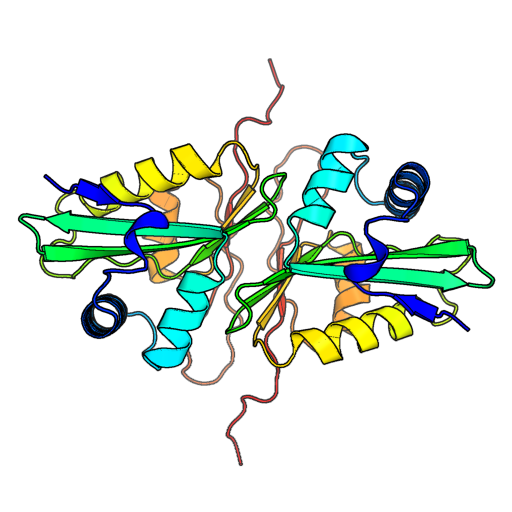 -18.578 1 29.86 130 GLN B C 1
ATOM 2240 O O . GLN B 1 130 ? 14.555 4.094 -19.328 1 29.86 130 GLN B O 1
ATOM 2245 N N . ARG B 1 131 ? 15.68 5.809 -19.25 1 28.95 131 ARG B N 1
ATOM 2246 C CA . ARG B 1 131 ? 16.625 5.422 -20.297 1 28.95 131 ARG B CA 1
ATOM 2247 C C . ARG B 1 131 ? 17.188 4.027 -20.031 1 28.95 131 ARG B C 1
ATOM 2249 O O . ARG B 1 131 ? 17.719 3.391 -20.938 1 28.95 131 ARG B O 1
ATOM 2256 N N . GLY B 1 132 ? 17.875 3.68 -18.922 1 29.47 132 GLY B N 1
ATOM 2257 C CA . GLY B 1 132 ? 18.531 2.412 -19.188 1 29.47 132 GLY B CA 1
ATOM 2258 C C . GLY B 1 132 ? 17.562 1.271 -19.422 1 29.47 132 GLY B C 1
ATOM 2259 O O . GLY B 1 132 ? 16.359 1.426 -19.234 1 29.47 132 GLY B O 1
ATOM 2260 N N . ARG B 1 133 ? 17.875 0.012 -19.828 1 28.95 133 ARG B N 1
ATOM 2261 C CA . ARG B 1 133 ? 17.297 -1.261 -20.25 1 28.95 133 ARG B CA 1
ATOM 2262 C C . ARG B 1 133 ? 16.203 -1.694 -19.281 1 28.95 133 ARG B C 1
ATOM 2264 O O . ARG B 1 133 ? 15.727 -2.832 -19.344 1 28.95 133 ARG B O 1
ATOM 2271 N N . HIS B 1 134 ? 16.062 -1.14 -18.062 1 30.48 134 HIS B N 1
ATOM 2272 C CA . HIS B 1 134 ? 15.242 -1.894 -17.125 1 30.48 134 HIS B CA 1
ATOM 2273 C C . HIS B 1 134 ? 13.758 -1.726 -17.438 1 30.48 134 HIS B C 1
ATOM 2275 O O . HIS B 1 134 ? 13.336 -0.664 -17.906 1 30.48 134 HIS B O 1
ATOM 2281 N N . ALA B 1 135 ? 12.914 -2.715 -17.359 1 31.02 135 ALA B N 1
ATOM 2282 C CA . ALA B 1 135 ? 11.492 -2.934 -17.641 1 31.02 135 ALA B CA 1
ATOM 2283 C C . ALA B 1 135 ? 10.641 -1.807 -17.078 1 31.02 135 ALA B C 1
ATOM 2285 O O . ALA B 1 135 ? 10.93 -1.277 -16 1 31.02 135 ALA B O 1
ATOM 2286 N N . GLU B 1 136 ? 9.969 -1.065 -17.828 1 33.12 136 GLU B N 1
ATOM 2287 C CA . GLU B 1 136 ? 8.984 0.004 -17.703 1 33.12 136 GLU B CA 1
ATOM 2288 C C . GLU B 1 136 ? 7.957 -0.318 -16.609 1 33.12 136 GLU B C 1
ATOM 2290 O O . GLU B 1 136 ? 7.191 -1.276 -16.75 1 33.12 136 GLU B O 1
ATOM 2295 N N . ASN B 1 137 ? 8.422 -0.343 -15.406 1 34.66 137 ASN B N 1
ATOM 2296 C CA . ASN B 1 137 ? 7.465 -0.617 -14.336 1 34.66 137 ASN B CA 1
ATOM 2297 C C . ASN B 1 137 ? 6.387 0.459 -14.258 1 34.66 137 ASN B C 1
ATOM 2299 O O . ASN B 1 137 ? 6.691 1.652 -14.281 1 34.66 137 ASN B O 1
ATOM 2303 N N . ALA B 1 138 ? 5.293 0.292 -14.953 1 36.19 138 ALA B N 1
ATOM 2304 C CA . ALA B 1 138 ? 4.129 1.173 -14.945 1 36.19 138 ALA B CA 1
ATOM 2305 C C . ALA B 1 138 ? 3.264 0.917 -13.711 1 36.19 138 ALA B C 1
ATOM 2307 O O . ALA B 1 138 ? 3.047 -0.233 -13.328 1 36.19 138 ALA B O 1
ATOM 2308 N N . GLY B 1 139 ? 3.244 1.868 -12.742 1 37.88 139 GLY B N 1
ATOM 2309 C CA . GLY B 1 139 ? 2.275 1.728 -11.672 1 37.88 139 GLY B CA 1
ATOM 2310 C C . GLY B 1 139 ? 0.85 2.002 -12.109 1 37.88 139 GLY B C 1
ATOM 2311 O O . GLY B 1 139 ? 0.619 2.811 -13.016 1 37.88 139 GLY B O 1
ATOM 2312 N N . ALA B 1 140 ? -0.068 1.046 -12.141 1 38.59 140 ALA B N 1
ATOM 2313 C CA . ALA B 1 140 ? -1.485 1.213 -12.453 1 38.59 140 ALA B CA 1
ATOM 2314 C C . ALA B 1 140 ? -2.328 1.233 -11.18 1 38.59 140 ALA B C 1
ATOM 2316 O O . ALA B 1 140 ? -2.016 0.54 -10.211 1 38.59 140 ALA B O 1
ATOM 2317 N N . GLY B 1 141 ? -3.074 2.455 -10.836 1 40.41 141 GLY B N 1
ATOM 2318 C CA . GLY B 1 141 ? -4.094 2.449 -9.805 1 40.41 141 GLY B CA 1
ATOM 2319 C C . GLY B 1 141 ? -5.461 2.039 -10.312 1 40.41 141 GLY B C 1
ATOM 2320 O O . GLY B 1 141 ? -5.836 2.375 -11.438 1 40.41 141 GLY B O 1
ATOM 2321 N N . LEU B 1 142 ? -6.148 1.066 -9.797 1 39.41 142 LEU B N 1
ATOM 2322 C CA . LEU B 1 142 ? -7.477 0.57 -10.133 1 39.41 142 LEU B CA 1
ATOM 2323 C C . LEU B 1 142 ? -8.539 1.188 -9.227 1 39.41 142 LEU B C 1
ATOM 2325 O O . LEU B 1 142 ? -8.328 1.312 -8.023 1 39.41 142 LEU B O 1
ATOM 2329 N N . TYR B 1 143 ? -9.508 2.109 -9.867 1 33.22 143 TYR B N 1
ATOM 2330 C CA . TYR B 1 143 ? -10.656 2.604 -9.109 1 33.22 143 TYR B CA 1
ATOM 2331 C C . TYR B 1 143 ? -11.922 1.836 -9.469 1 33.22 143 TYR B C 1
ATOM 2333 O O . TYR B 1 143 ? -12.07 1.379 -10.609 1 33.22 143 TYR B O 1
ATOM 2341 N N . PRO B 1 144 ? -12.68 1.42 -8.375 1 30.45 144 PRO B N 1
ATOM 2342 C CA . PRO B 1 144 ? -13.969 0.84 -8.75 1 30.45 144 PRO B CA 1
ATOM 2343 C C . PRO B 1 144 ? -14.805 1.778 -9.625 1 30.45 144 PRO B C 1
ATOM 2345 O O . PRO B 1 144 ? -14.719 3 -9.477 1 30.45 144 PRO B O 1
ATOM 2348 N N . SER B 1 145 ? -15.141 1.372 -10.758 1 29.7 145 SER B N 1
ATOM 2349 C CA . SER B 1 145 ? -16.109 2.051 -11.617 1 29.7 145 SER B CA 1
ATOM 2350 C C . SER B 1 145 ? -17.406 2.354 -10.867 1 29.7 145 SER B C 1
ATOM 2352 O O . SER B 1 145 ? -18.25 3.084 -11.367 1 29.7 145 SER B O 1
ATOM 2354 N N . ALA B 1 146 ? -17.875 1.755 -9.898 1 31.08 146 ALA B N 1
ATOM 2355 C CA . ALA B 1 146 ? -19.234 2.014 -9.445 1 31.08 146 ALA B CA 1
ATOM 2356 C C . ALA B 1 146 ? -19.359 3.424 -8.875 1 31.08 146 ALA B C 1
ATOM 2358 O O . ALA B 1 146 ? -20.438 3.814 -8.406 1 31.08 146 ALA B O 1
ATOM 2359 N N . LEU B 1 147 ? -18.484 4.047 -8.594 1 27.33 147 LEU B N 1
ATOM 2360 C CA . LEU B 1 147 ? -18.812 5.324 -7.977 1 27.33 147 LEU B CA 1
ATOM 2361 C C . LEU B 1 147 ? -19.406 6.289 -9 1 27.33 147 LEU B C 1
ATOM 2363 O O . LEU B 1 147 ? -19.453 7.496 -8.766 1 27.33 147 LEU B O 1
ATOM 2367 N N . LYS B 1 148 ? -19.781 5.91 -10.195 1 29.33 148 LYS B N 1
ATOM 2368 C CA . LYS B 1 148 ? -20.734 6.789 -10.859 1 29.33 148 LYS B CA 1
ATOM 2369 C C . LYS B 1 148 ? -22.031 6.891 -10.062 1 29.33 148 LYS B C 1
ATOM 2371 O O . LYS B 1 148 ? -22.719 5.883 -9.836 1 29.33 148 LYS B O 1
ATOM 2376 N N . GLY B 1 149 ? -22.203 7.629 -9.031 1 25.34 149 GLY B N 1
ATOM 2377 C CA . GLY B 1 149 ? -23.531 8.102 -8.672 1 25.34 149 GLY B CA 1
ATOM 2378 C C . GLY B 1 149 ? -24.359 8.5 -9.883 1 25.34 149 GLY B C 1
ATOM 2379 O O . GLY B 1 149 ? -25.375 9.18 -9.734 1 25.34 149 GLY B O 1
ATOM 2380 N N . ASP B 1 150 ? -24.141 8.312 -11.086 1 23.2 150 ASP B N 1
ATOM 2381 C CA . ASP B 1 150 ? -25.312 8.695 -11.859 1 23.2 150 ASP B CA 1
ATOM 2382 C C . ASP B 1 150 ? -26.5 7.801 -11.523 1 23.2 150 ASP B C 1
ATOM 2384 O O . ASP B 1 150 ? -27.594 8 -12.055 1 23.2 150 ASP B O 1
ATOM 2388 N N . ALA B 1 151 ? -26.844 7.207 -10.391 1 20.84 151 ALA B N 1
ATOM 2389 C CA . ALA B 1 151 ? -28.281 6.969 -10.422 1 20.84 151 ALA B CA 1
ATOM 2390 C C . ALA B 1 151 ? -29.062 8.25 -10.109 1 20.84 151 ALA B C 1
ATOM 2392 O O . ALA B 1 151 ? -28.656 9.031 -9.25 1 20.84 151 ALA B O 1
#

Organism: NCBI:txid1432552

Radius of gyration: 19.54 Å; Cα contacts (8 Å, |Δi|>4): 569; chains: 2; bounding box: 58×60×43 Å

Foldseek 3Di:
DKDKDKLVCLVPDDLVLLQVQLVQQPHDRDDSVVVSVVQNPFPMKIFIDDPNDTFWIWTWHAPQAAEIEIDSTGGHPVCPPVCVSLVVVVVVCVVCVNRFKYKYFDQPVVVVVVCVNQVFFFVQDFQPCPVDPDTSRGIGIGGPPPPPPPD/DKDKDKLVCLVPDDLVLLQVQLVQQPHDRDDSVVVSVVQNPFPMKIFIDDPNDTFWIWTWHAPQAAEIEIDSTGGHPVCPPVCVSLVRVVVVCVVCVNRFKYKYFDQPVVVVVVCVSQVFFFVQDFQPCPVDPDTRRGIGIGGPPPPPPPD

Nearest PDB structures (foldseek):
  1y7r-assembly1_B  TM=8.348E-01  e=7.832E-09  Staphylococcus aureus
  2atr-assembly1_A  TM=8.289E-01  e=4.285E-08  Streptococcus pneumoniae TIGR4
 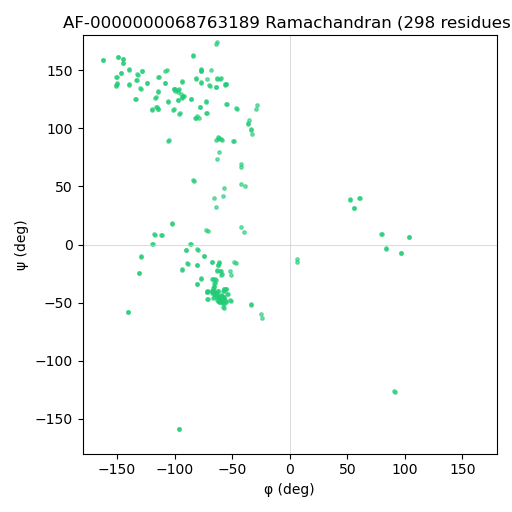 5jph-assembly2_A  TM=7.421E-01  e=2.895E-08  Staphylococcus aureus subsp. aureus COL
  2ozh-assembly1_A-2  TM=7.027E-01  e=3.090E-08  Xanthomonas campestris pv. campestris
  3fnc-assembly1_B  TM=7.099E-01  e=1.092E-04  Listeria innocua Clip11262

Secondary structure (DSSP, 8-state):
--EEE-GGGGGT--HHHHHHHHHHTTPPP--HHHHHHHHHTSSEEEEEEETTEEEEEEEEEE-SSSEEEEEEEEE-GGGTTTTHHHHHHHHHHHHHGGG-EEEEEEEHHHHHHHHHHS-S----------SSSS--EEEEEE--GGG----/--EEE-GGGGGT--HHHHHHHHHHTTPPP--HHHHHHHHHTSSEEEEEEETTEEEEEEEEEE-SSSEEEEEEEEE-GGGTTTTHHHHHHHHHHHHHGGG-EEEEEEEHHHHHHHHHHS-S----------SSSS--EEEEEE--GGG----

Sequence (302 aa):
MMVIEGKEAIVRVDWQRVRTIIAEAGLNERDVQQLEQAFRQSTFCWFGYENGQLIAVARAISDCTWSSYLADVAIVPARQGQGYGQQLMLAIREQLLPFGKIFIYAVADKITFLSALWLCHVDYRHGLRQRGRHAENAGAGLYPSALKGDAMMVIEGKEAIVRVDWQRVRTIIAEAGLNERDVQQLEQAFRQSTFCWFGYENGQLIAVARAISDCTWSSYLADVAIVPARQGQGYGQQLMLAIREQLLPFGKIFIYAVADKITFLSALWLCHVDYRHGLRQRGRHAENAGAGLYPSALKGDA

InterPro domains:
  IPR000182 GNAT domain [PF00583] (34-101)
  IPR000182 GNAT domain [PS51186] (4-150)
  IPR016181 Acyl-CoA N-acyltransferase [SSF55729] (14-109)
  IPR045039 Acetyltransferase NSI-like [PTHR43626] (11-113)

Solvent-accessible surface area (backbone atoms only — not comparable to full-atom values): 16211 Å² total; per-residue (Å²): 121,73,48,75,40,47,56,84,46,64,85,71,59,58,53,69,56,50,43,49,31,35,37,64,48,68,43,76,81,65,56,54,69,55,48,50,45,28,54,68,45,22,68,38,35,39,40,26,24,46,95,86,37,81,44,30,39,31,32,23,32,38,25,76,42,53,41,31,39,44,43,73,73,28,45,30,61,94,52,55,92,70,52,51,64,56,53,52,48,51,56,50,44,68,68,45,50,83,18,44,30,44,27,36,67,33,43,60,79,52,34,51,62,46,33,69,67,39,76,25,57,45,36,71,24,78,26,59,73,56,80,63,93,64,78,38,57,15,57,20,49,22,46,73,69,70,75,64,66,78,117,122,72,48,75,40,48,56,86,47,64,87,72,59,59,53,69,56,50,43,49,32,35,38,66,48,68,45,78,81,65,56,54,69,55,48,50,45,28,54,69,45,23,69,38,35,39,39,27,24,44,94,86,36,81,44,32,39,31,32,23,34,39,23,77,45,52,42,30,40,42,43,72,73,27,44,30,61,93,52,56,94,69,53,51,65,57,53,52,48,53,56,49,44,69,68,45,50,82,17,44,30,43,27,36,68,31,44,59,78,53,33,52,60,46,33,68,67,39,77,25,58,46,43,70,26,76,27,61,76,58,80,62,93,67,79,42,58,16,55,21,49,24,46,71,68,73,75,63,65,78,117